Protein AF-A0A453RLA3-F1 (afdb_monomer)

Secondary structure (DSSP, 8-state):
---------------------------SSHHHHHHHHHHHHS----HHHHHHHHHHHHHHHHHHHHHHHHHHHHHHHHH-TT-----HHHHHHHHHHHHHHHHHHHHGGGS-S-HHHHHHHHTTT-TTTT-PPP-PPPPTTS-TT--SPPPPHHHHHHHHHHHHHHHHHHHHH------------SHHHHHHHHHHHHHHHHHHHHHHHHHHSTT--TTS--SSHHHHHHHHHHHHHHHHHHHTTSSS--HHHHHHHHHHHHTEE-GGG--EE---------

Sequence (282 aa):
GSFNISKKSPRSASKLASTLRSLSFKRRDELQEDCENLQQQQSEDDPYQILETAYVAQVSLSWEAIHCTYMHLSLILAAQPENPTTYSCAAQAFQQFQVLLQRFVENEPFEQGSRFEIYARSRSSLSKLLQVPTFQVADGKDNAEDQTEPILAPDLMKLLEECILTFRVFLKKDKKKSSVLMGVHGHTGSSIQQVQSSLDKKEMKVKELFKKKKGWKSKTWPTTMEEVQLLFALTDIKVVSRVLRMAKLSKEQLLWCEEKMSKLDLSDNKLRRDGCPILFPC

Mean predicted aligned error: 12.39 Å

Structure (mmCIF, N/CA/C/O backbone):
data_AF-A0A453RLA3-F1
#
_entry.id   AF-A0A453RLA3-F1
#
loop_
_atom_site.group_PDB
_atom_site.id
_atom_site.type_symbol
_atom_site.label_atom_id
_atom_site.label_alt_id
_atom_site.label_comp_id
_atom_site.label_asym_id
_atom_site.label_entity_id
_atom_site.label_seq_id
_atom_site.pdbx_PDB_ins_code
_atom_site.Cartn_x
_atom_site.Cartn_y
_atom_site.Cartn_z
_atom_site.occupancy
_atom_site.B_iso_or_equiv
_atom_site.auth_seq_id
_atom_site.auth_comp_id
_atom_site.auth_asym_id
_atom_site.auth_atom_id
_atom_site.pdbx_PDB_model_num
ATOM 1 N N . GLY A 1 1 ? 41.036 -88.306 5.336 1.00 32.34 1 GLY A N 1
ATOM 2 C CA . GLY A 1 1 ? 41.575 -87.646 6.536 1.00 32.34 1 GLY A CA 1
ATOM 3 C C . GLY A 1 1 ? 41.768 -86.170 6.257 1.00 32.34 1 GLY A C 1
ATOM 4 O O . GLY A 1 1 ? 42.273 -85.871 5.189 1.00 32.34 1 GLY A O 1
ATOM 5 N N . SER A 1 2 ? 41.327 -85.341 7.214 1.00 34.19 2 SER A N 1
ATOM 6 C CA . SER A 1 2 ? 41.712 -83.952 7.581 1.00 34.19 2 SER A CA 1
ATOM 7 C C . SER A 1 2 ? 41.758 -82.850 6.503 1.00 34.19 2 SER A C 1
ATOM 9 O O . SER A 1 2 ? 42.492 -82.986 5.539 1.00 34.19 2 SER A O 1
ATOM 11 N N . PHE A 1 3 ? 40.946 -81.776 6.509 1.00 33.78 3 PHE A N 1
ATOM 12 C CA . PHE A 1 3 ? 40.597 -80.682 7.467 1.00 33.78 3 PHE A CA 1
ATOM 13 C C . PHE A 1 3 ? 41.450 -79.399 7.343 1.00 33.78 3 PHE A C 1
ATOM 15 O O . PHE A 1 3 ? 42.631 -79.428 7.669 1.00 33.78 3 PHE A O 1
ATOM 22 N N . ASN A 1 4 ? 40.800 -78.273 6.973 1.00 33.47 4 ASN A N 1
ATOM 23 C CA . ASN A 1 4 ? 40.647 -76.986 7.717 1.00 33.47 4 ASN A CA 1
ATOM 24 C C . ASN A 1 4 ? 40.236 -75.839 6.746 1.00 33.47 4 ASN A C 1
ATOM 26 O O . ASN A 1 4 ? 40.928 -75.624 5.761 1.00 33.47 4 ASN A O 1
ATOM 30 N N . ILE A 1 5 ? 39.027 -75.236 6.796 1.00 35.09 5 ILE A N 1
ATOM 31 C CA . ILE A 1 5 ? 38.432 -74.215 7.720 1.00 35.09 5 ILE A CA 1
ATOM 32 C C . ILE A 1 5 ? 39.084 -72.822 7.531 1.00 35.09 5 ILE A C 1
ATOM 34 O O . ILE A 1 5 ? 40.273 -72.684 7.762 1.00 35.09 5 ILE A O 1
ATOM 38 N N . SER A 1 6 ? 38.412 -71.750 7.068 1.00 33.19 6 SER A N 1
ATOM 39 C CA . SER A 1 6 ? 37.454 -70.842 7.764 1.00 33.19 6 SER A CA 1
ATOM 40 C C . SER A 1 6 ? 37.209 -69.615 6.831 1.00 33.19 6 SER A C 1
ATOM 42 O O . SER A 1 6 ? 38.084 -69.338 6.024 1.00 33.19 6 SER A O 1
ATOM 44 N N . LYS A 1 7 ? 36.146 -68.791 6.817 1.00 32.78 7 LYS A N 1
ATOM 45 C CA . LYS A 1 7 ? 35.279 -68.219 7.866 1.00 32.78 7 LYS A CA 1
ATOM 46 C C . LYS A 1 7 ? 33.871 -67.923 7.308 1.00 32.78 7 LYS A C 1
ATOM 48 O O . LYS A 1 7 ? 33.712 -67.558 6.148 1.00 32.78 7 LYS A O 1
ATOM 53 N N . LYS A 1 8 ? 32.860 -68.073 8.170 1.00 32.75 8 LYS A N 1
ATOM 54 C CA . LYS A 1 8 ? 31.418 -67.974 7.886 1.00 32.75 8 LYS A CA 1
ATOM 55 C C . LYS A 1 8 ? 30.846 -66.563 8.098 1.00 32.75 8 LYS A C 1
ATOM 57 O O . LYS A 1 8 ? 31.193 -65.888 9.060 1.00 32.75 8 LYS A O 1
ATOM 62 N N . SER A 1 9 ? 29.881 -66.218 7.246 1.00 41.41 9 SER A N 1
ATOM 63 C CA . SER A 1 9 ? 28.790 -65.249 7.452 1.00 41.41 9 SER A CA 1
ATOM 64 C C . SER A 1 9 ? 27.694 -65.840 8.361 1.00 41.41 9 SER A C 1
ATOM 66 O O . SER A 1 9 ? 27.506 -67.062 8.337 1.00 41.41 9 SER A O 1
ATOM 68 N N . PRO A 1 10 ? 26.916 -65.018 9.093 1.00 39.50 10 PRO A N 1
ATOM 69 C CA . PRO A 1 10 ? 25.610 -65.450 9.575 1.00 39.50 10 PRO A CA 1
ATOM 70 C C . PRO A 1 10 ? 24.449 -64.553 9.107 1.00 39.50 10 PRO A C 1
ATOM 72 O O . PRO A 1 10 ? 24.455 -63.332 9.243 1.00 39.50 10 PRO A O 1
ATOM 75 N N . ARG A 1 11 ? 23.407 -65.232 8.614 1.00 32.34 11 ARG A N 1
ATOM 76 C CA . ARG A 1 11 ? 21.997 -64.809 8.575 1.00 32.34 11 ARG A CA 1
ATOM 77 C C . ARG A 1 11 ? 21.449 -64.658 10.006 1.00 32.34 11 ARG A C 1
ATOM 79 O O . ARG A 1 11 ? 21.851 -65.452 10.855 1.00 32.34 11 ARG A O 1
ATOM 86 N N . SER A 1 12 ? 20.435 -63.806 10.230 1.00 31.36 12 SER A N 1
ATOM 87 C CA . SER A 1 12 ? 19.093 -64.226 10.722 1.00 31.36 12 SER A CA 1
ATOM 88 C C . SER A 1 12 ? 18.172 -63.078 11.176 1.00 31.36 12 SER A C 1
ATOM 90 O O . SER A 1 12 ? 18.532 -62.276 12.025 1.00 31.36 12 SER A O 1
ATOM 92 N N . ALA A 1 13 ? 16.959 -63.115 10.612 1.00 30.38 13 ALA A N 1
ATOM 93 C CA . ALA A 1 13 ? 15.621 -63.042 11.219 1.00 30.38 13 ALA A CA 1
ATOM 94 C C . ALA A 1 13 ? 15.214 -61.930 12.215 1.00 30.38 13 ALA A C 1
ATOM 96 O O . ALA A 1 13 ? 15.765 -61.745 13.294 1.00 30.38 13 ALA A O 1
ATOM 97 N N . SER A 1 14 ? 14.076 -61.331 11.856 1.00 41.59 14 SER A N 1
ATOM 98 C CA . SER A 1 14 ? 13.172 -60.474 12.622 1.00 41.59 14 SER A CA 1
ATOM 99 C C . SER A 1 14 ? 12.787 -60.997 14.012 1.00 41.59 14 SER A C 1
ATOM 101 O O . SER A 1 14 ? 12.370 -62.151 14.138 1.00 41.59 14 SER A O 1
ATOM 103 N N . LYS A 1 15 ? 12.766 -60.099 15.005 1.00 36.03 15 LYS A N 1
ATOM 104 C CA . LYS A 1 15 ? 11.864 -60.110 16.175 1.00 36.03 15 LYS A CA 1
ATOM 105 C C . LYS A 1 15 ? 12.072 -58.826 16.982 1.00 36.03 15 LYS A C 1
ATOM 107 O O . LYS A 1 15 ? 13.189 -58.592 17.420 1.00 36.03 15 LYS A O 1
ATOM 112 N N . LEU A 1 16 ? 11.006 -58.039 17.166 1.00 33.41 16 LEU A N 1
ATOM 113 C CA . LEU A 1 16 ? 10.626 -57.334 18.408 1.00 33.41 16 LEU A CA 1
ATOM 114 C C . LEU A 1 16 ? 9.446 -56.387 18.121 1.00 33.41 16 LEU A C 1
ATOM 116 O O . LEU A 1 16 ? 9.573 -55.170 18.059 1.00 33.41 16 LEU A O 1
ATOM 120 N N . ALA A 1 17 ? 8.273 -56.990 17.931 1.00 36.41 17 ALA A N 1
ATOM 121 C CA . ALA A 1 17 ? 7.018 -56.373 18.335 1.00 36.41 17 ALA A CA 1
ATOM 122 C C . ALA A 1 17 ? 6.726 -56.824 19.779 1.00 36.41 17 ALA A C 1
ATOM 124 O O . ALA A 1 17 ? 7.103 -57.932 20.152 1.00 36.41 17 ALA A O 1
ATOM 125 N N . SER A 1 18 ? 6.029 -55.970 20.531 1.00 37.38 18 SER A N 1
ATOM 126 C CA . SER A 1 18 ? 5.453 -56.175 21.873 1.00 37.38 18 SER A CA 1
ATOM 127 C C . SER A 1 18 ? 6.373 -56.075 23.102 1.00 37.38 18 SER A C 1
ATOM 129 O O . SER A 1 18 ? 6.783 -57.083 23.662 1.00 37.38 18 SER A O 1
ATOM 131 N N . THR A 1 19 ? 6.535 -54.846 23.592 1.00 37.28 19 THR A N 1
ATOM 132 C CA . THR A 1 19 ? 6.529 -54.420 25.011 1.00 37.28 19 THR A CA 1
ATOM 133 C C . THR A 1 19 ? 6.427 -52.890 24.940 1.00 37.28 19 THR A C 1
ATOM 135 O O . THR A 1 19 ? 7.289 -52.241 24.373 1.00 37.28 19 THR A O 1
ATOM 138 N N . LEU A 1 20 ? 5.305 -52.241 25.246 1.00 38.66 20 LEU A N 1
ATOM 139 C CA . LEU A 1 20 ? 4.899 -51.858 26.595 1.00 38.66 20 LEU A CA 1
ATOM 140 C C . LEU A 1 20 ? 3.392 -51.548 26.575 1.00 38.66 20 LEU A C 1
ATOM 142 O O . LEU A 1 20 ? 2.958 -50.444 26.255 1.00 38.66 20 LEU A O 1
ATOM 146 N N . ARG A 1 21 ? 2.583 -52.549 26.917 1.00 44.69 21 ARG A N 1
ATOM 147 C CA . ARG A 1 21 ? 1.168 -52.391 27.262 1.00 44.69 21 ARG A CA 1
ATOM 148 C C . ARG A 1 21 ? 1.057 -52.556 28.777 1.00 44.69 21 ARG A C 1
ATOM 150 O O . ARG A 1 21 ? 0.660 -53.619 29.229 1.00 44.69 21 ARG A O 1
ATOM 157 N N . SER A 1 22 ? 1.469 -51.548 29.550 1.00 46.62 22 SER A N 1
ATOM 158 C CA . SER A 1 22 ? 1.201 -51.478 30.999 1.00 46.62 22 SER A CA 1
ATOM 159 C C . SER A 1 22 ? 1.617 -50.133 31.606 1.00 46.62 22 SER A C 1
ATOM 161 O O . SER A 1 22 ? 2.596 -50.073 32.338 1.00 46.62 22 SER A O 1
ATOM 163 N N . LEU A 1 23 ? 0.873 -49.058 31.343 1.00 29.94 23 LEU A N 1
ATOM 164 C CA . LEU A 1 23 ? 0.788 -47.912 32.257 1.00 29.94 23 LEU A CA 1
ATOM 165 C C . LEU A 1 23 ? -0.644 -47.370 32.207 1.00 29.94 23 LEU A C 1
ATOM 167 O O . LEU A 1 23 ? -0.971 -46.431 31.490 1.00 29.94 23 LEU A O 1
ATOM 171 N N . SER A 1 24 ? -1.522 -48.038 32.953 1.00 49.91 24 SER A N 1
ATOM 172 C CA . SER A 1 24 ? -2.808 -47.485 33.365 1.00 49.91 24 SER A CA 1
ATOM 173 C C . SER A 1 24 ? -2.514 -46.375 34.376 1.00 49.91 24 SER A C 1
ATOM 175 O O . SER A 1 24 ? -2.230 -46.663 35.539 1.00 49.91 24 SER A O 1
ATOM 177 N N . PHE A 1 25 ? -2.589 -45.122 33.940 1.00 34.72 25 PHE A N 1
ATOM 178 C CA . PHE A 1 25 ? -2.720 -43.981 34.836 1.00 34.72 25 PHE A CA 1
ATOM 179 C C . PHE A 1 25 ? -4.121 -43.396 34.672 1.00 34.72 25 PHE A C 1
ATOM 181 O O . PHE A 1 25 ? -4.486 -42.873 33.622 1.00 34.72 25 PHE A O 1
ATOM 188 N N . LYS A 1 26 ? -4.908 -43.508 35.747 1.00 48.22 26 LYS A N 1
ATOM 189 C CA . LYS A 1 26 ? -6.027 -42.613 36.035 1.00 48.22 26 LYS A CA 1
ATOM 190 C C . LYS A 1 26 ? -5.503 -41.178 35.972 1.00 48.22 26 LYS A C 1
ATOM 192 O O . LYS A 1 26 ? -4.778 -40.764 36.871 1.00 48.22 26 LYS A O 1
ATOM 197 N N . ARG A 1 27 ? -5.840 -40.459 34.906 1.00 48.34 27 ARG A N 1
ATOM 198 C CA . ARG A 1 27 ? -5.759 -38.998 34.826 1.00 48.34 27 ARG A CA 1
ATOM 199 C C . ARG A 1 27 ? -6.609 -38.539 33.640 1.00 48.34 27 ARG A C 1
ATOM 201 O O . ARG A 1 27 ? -6.094 -38.211 32.579 1.00 48.34 27 ARG A O 1
ATOM 208 N N . ARG A 1 28 ? -7.929 -38.689 33.773 1.00 45.72 28 ARG A N 1
ATOM 209 C CA . ARG A 1 28 ? -8.895 -38.197 32.777 1.00 45.72 28 ARG A CA 1
ATOM 210 C C . ARG A 1 28 ? -9.610 -36.924 33.248 1.00 45.72 28 ARG A C 1
ATOM 212 O O . ARG A 1 28 ? -10.066 -36.188 32.392 1.00 45.72 28 ARG A O 1
ATOM 219 N N . ASP A 1 29 ? -9.580 -36.615 34.545 1.00 44.06 29 ASP A N 1
ATOM 220 C CA . ASP A 1 29 ? -10.271 -35.433 35.079 1.00 44.06 29 ASP A CA 1
ATOM 221 C C . ASP A 1 29 ? -9.407 -34.152 35.024 1.00 44.06 29 ASP A C 1
ATOM 223 O O . ASP A 1 29 ? -9.902 -33.115 34.606 1.00 44.06 29 ASP A O 1
ATOM 227 N N . GLU A 1 30 ? -8.092 -34.215 35.289 1.00 38.69 30 GLU A N 1
ATOM 228 C CA . GLU A 1 30 ? -7.215 -33.015 35.275 1.00 38.69 30 GLU A CA 1
ATOM 229 C C . GLU A 1 30 ? -6.979 -32.433 33.863 1.00 38.69 30 GLU A C 1
ATOM 231 O O . GLU A 1 30 ? -6.904 -31.223 33.689 1.00 38.69 30 GLU A O 1
ATOM 236 N N . LEU A 1 31 ? -6.911 -33.274 32.820 1.00 39.91 31 LEU A N 1
ATOM 237 C CA . LEU A 1 31 ? -6.774 -32.797 31.430 1.00 39.91 31 LEU A CA 1
ATOM 238 C C . LEU A 1 31 ? -8.087 -32.248 30.859 1.00 39.91 31 LEU A C 1
ATOM 240 O O . LEU A 1 31 ? -8.068 -31.503 29.878 1.00 39.91 31 LEU A O 1
ATOM 244 N N . GLN A 1 32 ? -9.214 -32.653 31.442 1.00 43.22 32 GLN A N 1
ATOM 245 C CA . GLN A 1 32 ? -10.522 -32.157 31.057 1.00 43.22 32 GLN A CA 1
ATOM 246 C C . GLN A 1 32 ? 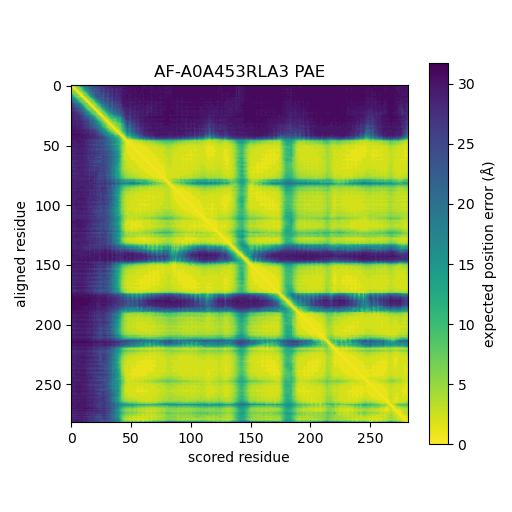-10.781 -30.792 31.699 1.00 43.22 32 GLN A C 1
ATOM 248 O O . GLN A 1 32 ? -11.202 -29.898 30.980 1.00 43.22 32 GLN A O 1
ATOM 253 N N . GLU A 1 33 ? -10.404 -30.583 32.965 1.00 43.62 33 GLU A N 1
ATOM 254 C CA . GLU A 1 33 ? -10.387 -29.247 33.581 1.00 43.62 33 GLU A CA 1
ATOM 255 C C . GLU A 1 33 ? -9.439 -28.286 32.851 1.00 43.62 33 GLU A C 1
ATOM 257 O O . GLU A 1 33 ? -9.813 -27.146 32.611 1.00 43.62 33 GLU A O 1
ATOM 262 N N . ASP A 1 34 ? -8.251 -28.721 32.419 1.00 42.28 34 ASP A N 1
ATOM 263 C CA . ASP A 1 34 ? -7.346 -27.864 31.637 1.00 42.28 34 ASP A CA 1
ATOM 264 C C . ASP A 1 34 ? -7.890 -27.551 30.229 1.00 42.28 34 ASP A C 1
ATOM 266 O O . ASP A 1 34 ? -7.723 -26.431 29.743 1.00 42.28 34 ASP A O 1
ATOM 270 N N . CYS A 1 35 ? -8.588 -28.491 29.575 1.00 46.09 35 CYS A N 1
ATOM 271 C CA . CYS A 1 35 ? -9.308 -28.213 28.325 1.00 46.09 35 CYS A CA 1
ATOM 272 C C . CYS A 1 35 ? -10.506 -27.285 28.545 1.00 46.09 35 CYS A C 1
ATOM 274 O O . CYS A 1 35 ? -10.703 -26.367 27.758 1.00 46.09 35 CYS A O 1
ATOM 276 N N . GLU A 1 36 ? -11.279 -27.483 29.610 1.00 45.97 36 GLU A N 1
ATOM 277 C CA . GLU A 1 36 ? -12.432 -26.652 29.965 1.00 45.97 36 GLU A CA 1
ATOM 278 C C . GLU A 1 36 ? -11.989 -25.243 30.408 1.00 45.97 36 GLU A C 1
ATOM 280 O O . GLU A 1 36 ? -12.639 -24.264 30.049 1.00 45.97 36 GLU A O 1
ATOM 285 N N . ASN A 1 37 ? -10.828 -25.103 31.061 1.00 45.69 37 ASN A N 1
ATOM 286 C CA . ASN A 1 37 ? -10.202 -23.823 31.415 1.00 45.69 37 ASN A CA 1
ATOM 287 C C . ASN A 1 37 ? -9.590 -23.107 30.196 1.00 45.69 37 ASN A C 1
ATOM 289 O O . ASN A 1 37 ? -9.714 -21.888 30.074 1.00 45.69 37 ASN A O 1
ATOM 293 N N . LEU A 1 38 ? -8.984 -23.840 29.250 1.00 42.41 38 LEU A N 1
ATOM 294 C CA . LEU A 1 38 ? -8.553 -23.292 27.953 1.00 42.41 38 LEU A CA 1
ATOM 295 C C . LEU A 1 38 ? -9.748 -22.850 27.099 1.00 42.41 38 LEU A C 1
ATOM 297 O O . LEU A 1 38 ? -9.669 -21.847 26.391 1.00 42.41 38 LEU A O 1
ATOM 301 N N . GLN A 1 39 ? -10.869 -23.564 27.195 1.00 42.03 39 GLN A N 1
ATOM 302 C CA . GLN A 1 39 ? -12.106 -23.248 26.489 1.00 42.03 39 GLN A CA 1
ATOM 303 C C . GLN A 1 39 ? -12.883 -22.101 27.161 1.00 42.03 39 GLN A C 1
ATOM 305 O O . GLN A 1 39 ? -13.559 -21.349 26.470 1.00 42.03 39 GLN A O 1
ATOM 310 N N . GLN A 1 40 ? -12.710 -21.882 28.471 1.00 40.62 40 GLN A N 1
ATOM 311 C CA . GLN A 1 40 ? -13.194 -20.690 29.186 1.00 40.62 40 GLN A CA 1
ATOM 312 C C . GLN A 1 40 ? -12.307 -19.447 28.985 1.00 40.62 40 GLN A C 1
ATOM 314 O O . GLN A 1 40 ? -12.786 -18.326 29.157 1.00 40.62 40 GLN A O 1
ATOM 319 N N . GLN A 1 41 ? -11.034 -19.609 28.597 1.00 38.31 41 GLN A N 1
ATOM 320 C CA . GLN A 1 41 ? -10.151 -18.496 28.210 1.00 38.31 41 GLN A CA 1
ATOM 321 C C . GLN A 1 41 ? -10.246 -18.102 26.734 1.00 38.31 41 GLN A C 1
ATOM 323 O O . GLN A 1 41 ? -9.758 -17.030 26.362 1.00 38.31 41 GLN A O 1
ATOM 328 N N . GLN A 1 42 ? -10.918 -18.899 25.901 1.00 43.03 42 GLN A N 1
ATOM 329 C CA . GLN A 1 42 ? -11.454 -18.399 24.643 1.00 43.03 42 GLN A CA 1
ATOM 330 C C . GLN A 1 42 ? -12.601 -17.448 24.987 1.00 43.03 42 GLN A C 1
ATOM 332 O O . GLN A 1 42 ? -13.767 -17.825 25.018 1.00 43.03 42 GLN A O 1
ATOM 337 N N . SER A 1 43 ? -12.251 -16.186 25.261 1.00 50.09 43 SER A N 1
ATOM 338 C CA . SER A 1 43 ? -13.082 -15.050 24.859 1.00 50.09 43 SER A CA 1
ATOM 339 C C . SER A 1 43 ? -13.735 -15.455 23.541 1.00 50.09 43 SER A C 1
ATOM 341 O O . SER A 1 43 ? -12.992 -15.686 22.588 1.00 50.09 43 SER A O 1
ATOM 343 N N . GLU A 1 44 ? -15.059 -15.652 23.507 1.00 57.28 44 GLU A N 1
ATOM 344 C CA . GLU A 1 44 ? -15.805 -15.771 22.253 1.00 57.28 44 GLU A CA 1
ATOM 345 C C . GLU A 1 44 ? -15.470 -14.504 21.466 1.00 57.28 44 GLU A C 1
ATOM 347 O O . GLU A 1 44 ? -16.065 -13.446 21.676 1.00 57.28 44 GLU A O 1
ATOM 352 N N . ASP A 1 45 ? -14.405 -14.562 20.667 1.00 64.81 45 ASP A N 1
ATOM 353 C CA . ASP A 1 45 ? -13.954 -13.413 19.916 1.00 64.81 45 ASP A CA 1
ATOM 354 C C . ASP A 1 45 ? -15.074 -13.132 18.933 1.00 64.81 45 ASP A C 1
ATOM 356 O O . ASP A 1 45 ? -15.420 -13.962 18.089 1.00 64.81 45 ASP A O 1
ATOM 360 N N . ASP A 1 46 ? -15.685 -11.968 19.127 1.00 83.75 46 ASP A N 1
ATOM 361 C CA . ASP A 1 46 ? -16.788 -11.481 18.325 1.00 83.75 46 ASP A CA 1
ATOM 362 C C . ASP A 1 46 ? -16.463 -11.731 16.842 1.00 83.75 46 ASP A C 1
ATOM 364 O O . ASP A 1 46 ? -15.427 -11.255 16.355 1.00 83.75 46 ASP A O 1
ATOM 368 N N . PRO A 1 47 ? -17.299 -12.483 16.101 1.00 87.12 47 PRO A N 1
ATOM 369 C CA . PRO A 1 47 ? -17.012 -12.833 14.716 1.00 87.12 47 PRO A CA 1
ATOM 370 C C . PRO A 1 47 ? -16.744 -11.592 13.854 1.00 87.12 47 PRO A C 1
ATOM 372 O O . PRO A 1 47 ? -15.941 -11.657 12.923 1.00 87.12 47 PRO A O 1
ATOM 375 N N . TYR A 1 48 ? -17.328 -10.434 14.187 1.00 88.38 48 TYR A N 1
ATOM 376 C CA . TYR A 1 48 ? -17.033 -9.175 13.502 1.00 88.38 48 TYR A CA 1
ATOM 377 C C . TYR A 1 48 ? -15.598 -8.679 13.745 1.00 88.38 48 TYR A C 1
ATOM 379 O O . TYR A 1 48 ? -14.982 -8.139 12.825 1.00 88.38 48 TYR A O 1
ATOM 387 N N . GLN A 1 49 ? -15.028 -8.904 14.933 1.00 89.50 49 GLN A N 1
ATOM 388 C CA . GLN A 1 49 ? -13.628 -8.580 15.243 1.00 89.50 49 GLN A CA 1
ATOM 389 C C . GLN A 1 49 ? -12.655 -9.491 14.493 1.00 89.50 49 GLN A C 1
ATOM 391 O O . GLN A 1 49 ? -11.622 -9.018 14.014 1.00 89.50 49 GLN A O 1
ATOM 396 N N . ILE A 1 50 ? -12.993 -10.775 14.334 1.00 92.25 50 ILE A N 1
ATOM 397 C CA . ILE A 1 50 ? -12.198 -11.715 13.531 1.00 92.25 50 ILE A CA 1
ATOM 398 C C . ILE A 1 50 ? -12.202 -11.277 12.061 1.00 92.25 50 ILE A C 1
ATOM 400 O O . ILE A 1 50 ? -11.144 -11.202 11.432 1.00 92.25 50 ILE A O 1
ATOM 404 N N . LEU A 1 51 ? -13.373 -10.924 11.517 1.00 94.50 51 LEU A N 1
ATOM 405 C CA . LEU A 1 51 ? -13.492 -10.421 10.145 1.00 94.50 51 LEU A CA 1
ATOM 406 C C . LEU A 1 51 ? -12.718 -9.115 9.937 1.00 94.50 51 LEU A C 1
ATOM 408 O O . LEU A 1 51 ? -12.037 -8.958 8.919 1.00 94.50 51 LEU A O 1
ATOM 412 N N . GLU A 1 52 ? -12.796 -8.183 10.889 1.00 94.62 52 GLU A N 1
ATOM 413 C CA . GLU A 1 52 ? -12.033 -6.941 10.828 1.00 94.62 52 GLU A CA 1
ATOM 414 C C . GLU A 1 52 ? -10.522 -7.204 10.876 1.00 94.62 52 GLU A C 1
ATOM 416 O O . GLU A 1 52 ? -9.792 -6.675 10.036 1.00 94.62 52 GLU A O 1
ATOM 421 N N . THR A 1 53 ? -10.059 -8.047 11.802 1.00 95.00 53 THR A N 1
ATOM 422 C CA . THR A 1 53 ? -8.641 -8.410 11.934 1.00 95.00 53 THR A CA 1
ATOM 423 C C . THR A 1 53 ? -8.121 -9.066 10.660 1.00 95.00 53 THR A C 1
ATOM 425 O O . THR A 1 53 ? -7.106 -8.626 10.124 1.00 95.00 53 THR A O 1
ATOM 428 N N . ALA A 1 54 ? -8.849 -10.037 10.102 1.00 95.25 54 ALA A N 1
ATOM 429 C CA . ALA A 1 54 ? -8.471 -10.699 8.855 1.00 95.25 54 ALA A CA 1
ATOM 430 C C . ALA A 1 54 ? -8.409 -9.720 7.669 1.00 95.25 54 ALA A C 1
ATOM 432 O O . ALA A 1 54 ? -7.478 -9.772 6.862 1.00 95.25 54 ALA A O 1
ATOM 433 N N . TYR A 1 55 ? -9.370 -8.796 7.563 1.00 96.62 55 TYR A N 1
ATOM 434 C CA . TYR A 1 55 ? -9.352 -7.750 6.540 1.00 96.62 55 TYR A CA 1
ATOM 435 C C . TYR A 1 55 ? -8.134 -6.831 6.685 1.00 96.62 55 TYR A C 1
ATOM 437 O O . TYR A 1 55 ? -7.423 -6.590 5.709 1.00 96.62 55 TYR A O 1
ATOM 445 N N . VAL A 1 56 ? -7.875 -6.325 7.893 1.00 97.25 56 VAL A N 1
ATOM 446 C CA . VAL A 1 56 ? -6.760 -5.406 8.150 1.00 97.25 56 VAL A CA 1
ATOM 447 C C . VAL A 1 56 ? -5.414 -6.093 7.942 1.00 97.25 56 VAL A C 1
ATOM 449 O O . VAL A 1 56 ? -4.543 -5.514 7.292 1.00 97.25 56 VAL A O 1
ATOM 452 N N . ALA A 1 57 ? -5.264 -7.336 8.400 1.00 97.25 57 ALA A N 1
ATOM 453 C CA . ALA A 1 57 ? -4.089 -8.152 8.134 1.00 97.25 57 ALA A CA 1
ATOM 454 C C . ALA A 1 57 ? -3.851 -8.300 6.629 1.00 97.25 57 ALA A C 1
ATOM 456 O O . ALA A 1 57 ? -2.750 -8.024 6.148 1.00 97.25 57 ALA A O 1
ATOM 457 N N . GLN A 1 58 ? -4.892 -8.637 5.860 1.00 97.12 58 GLN A N 1
ATOM 458 C CA . GLN A 1 58 ? -4.767 -8.772 4.414 1.00 97.12 58 GLN A CA 1
ATOM 459 C C . GLN A 1 58 ? -4.377 -7.447 3.745 1.00 97.12 58 GLN A C 1
ATOM 461 O O . GLN A 1 58 ? -3.522 -7.445 2.861 1.00 97.12 58 GLN A O 1
ATOM 466 N N . VAL A 1 59 ? -4.958 -6.316 4.157 1.00 97.94 59 VAL A N 1
ATOM 467 C CA . VAL A 1 59 ? -4.588 -4.987 3.641 1.00 97.94 59 VAL A CA 1
ATOM 468 C C . VAL A 1 59 ? -3.114 -4.681 3.919 1.00 97.94 59 VAL A C 1
ATOM 470 O O . VAL A 1 59 ? -2.399 -4.272 3.003 1.00 97.94 59 VAL A O 1
ATOM 473 N N . SER A 1 60 ? -2.653 -4.908 5.150 1.00 98.06 60 SER A N 1
ATOM 474 C CA . SER A 1 60 ? -1.262 -4.680 5.549 1.00 98.06 60 SER A CA 1
ATOM 475 C C . SER A 1 60 ? -0.300 -5.566 4.757 1.00 98.06 60 SER A C 1
ATOM 477 O O . SER A 1 60 ? 0.637 -5.061 4.146 1.00 98.06 60 SER A O 1
ATOM 479 N N . LEU A 1 61 ? -0.573 -6.871 4.672 1.00 96.38 61 LEU A N 1
ATOM 480 C CA . LEU A 1 61 ? 0.251 -7.822 3.919 1.00 96.38 61 LEU A CA 1
ATOM 481 C C . LEU A 1 61 ? 0.270 -7.521 2.417 1.00 96.38 61 LEU A C 1
ATOM 483 O O . LEU A 1 61 ? 1.315 -7.645 1.782 1.00 96.38 61 LEU A O 1
ATOM 487 N N . SER A 1 62 ? -0.859 -7.084 1.849 1.00 97.75 62 SER A N 1
ATOM 488 C CA . SER A 1 62 ? -0.931 -6.697 0.434 1.00 97.75 62 SER A CA 1
ATOM 489 C C . SER A 1 62 ? 0.015 -5.551 0.119 1.00 97.75 62 SER A C 1
ATOM 491 O O . SER A 1 62 ? 0.679 -5.554 -0.915 1.00 97.75 62 SER A O 1
ATOM 493 N N . TRP A 1 63 ? 0.075 -4.563 1.012 1.00 98.06 63 TRP A N 1
ATOM 494 C CA . TRP A 1 63 ? 0.969 -3.434 0.834 1.00 98.06 63 TRP A CA 1
ATOM 495 C C . TRP A 1 63 ? 2.434 -3.871 0.842 1.00 98.06 63 TRP A C 1
ATOM 497 O O . TRP A 1 63 ? 3.161 -3.546 -0.099 1.00 98.06 63 TRP A O 1
ATOM 507 N N . GLU A 1 64 ? 2.845 -4.650 1.849 1.00 96.62 64 GLU A N 1
ATOM 508 C CA . GLU A 1 64 ? 4.219 -5.154 1.934 1.00 96.62 64 GLU A CA 1
ATOM 509 C C . GLU A 1 64 ? 4.583 -5.982 0.701 1.00 96.62 64 GLU A C 1
ATOM 511 O O . GLU A 1 64 ? 5.637 -5.766 0.111 1.00 96.62 64 GLU A O 1
ATOM 516 N N . ALA A 1 65 ? 3.694 -6.875 0.263 1.00 96.06 65 ALA A N 1
ATOM 517 C CA . ALA A 1 65 ? 3.950 -7.742 -0.878 1.00 96.06 65 ALA A CA 1
ATOM 518 C C . ALA A 1 65 ? 4.122 -6.952 -2.188 1.00 96.06 65 ALA A C 1
ATOM 520 O O . ALA A 1 65 ? 5.127 -7.145 -2.868 1.00 96.06 65 ALA A O 1
ATOM 521 N N . ILE A 1 66 ? 3.219 -6.018 -2.525 1.00 96.56 66 ILE A N 1
ATOM 522 C CA . ILE A 1 66 ? 3.344 -5.225 -3.767 1.00 96.56 66 ILE A CA 1
ATOM 523 C C . ILE A 1 66 ? 4.587 -4.334 -3.716 1.00 96.56 66 ILE A C 1
ATOM 525 O O . ILE A 1 66 ? 5.315 -4.235 -4.703 1.00 96.56 66 ILE A O 1
ATOM 529 N N . HIS A 1 67 ? 4.849 -3.693 -2.572 1.00 96.12 67 HIS A N 1
ATOM 530 C CA . HIS A 1 67 ? 6.030 -2.851 -2.401 1.00 96.12 67 HIS A CA 1
ATOM 531 C C . HIS A 1 67 ? 7.321 -3.674 -2.537 1.00 96.12 67 HIS A C 1
ATOM 533 O O . HIS A 1 67 ? 8.233 -3.262 -3.252 1.00 96.12 67 HIS A O 1
ATOM 539 N N . CYS A 1 68 ? 7.391 -4.863 -1.932 1.00 95.19 68 CYS A N 1
ATOM 540 C CA . CYS A 1 68 ? 8.515 -5.782 -2.099 1.00 95.19 68 CYS A CA 1
ATOM 541 C C . CYS A 1 68 ? 8.700 -6.209 -3.559 1.00 95.19 68 CYS A C 1
ATOM 543 O O . CYS A 1 68 ? 9.828 -6.179 -4.050 1.00 95.19 68 CYS A O 1
ATOM 545 N N . THR A 1 69 ? 7.624 -6.557 -4.272 1.00 95.00 69 THR A N 1
ATOM 546 C CA . THR A 1 69 ? 7.709 -6.910 -5.696 1.00 95.00 69 THR A CA 1
ATOM 547 C C . THR A 1 69 ? 8.222 -5.744 -6.540 1.00 95.00 69 THR A C 1
ATOM 549 O O . THR A 1 69 ? 9.113 -5.938 -7.364 1.00 95.00 69 THR A O 1
ATOM 552 N N . TYR A 1 70 ? 7.727 -4.527 -6.297 1.00 95.94 70 TYR A N 1
ATOM 553 C CA . TYR A 1 70 ? 8.211 -3.313 -6.959 1.00 95.94 70 TYR A CA 1
ATOM 554 C C . TYR A 1 70 ? 9.711 -3.092 -6.718 1.00 95.94 70 TYR A C 1
ATOM 556 O O . TYR A 1 70 ? 10.468 -2.857 -7.661 1.00 95.94 70 TYR A O 1
ATO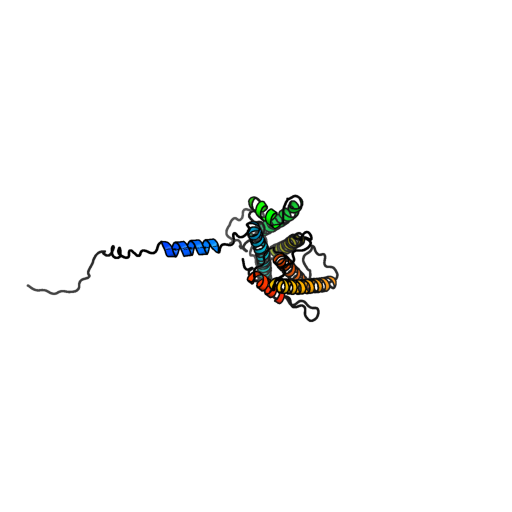M 564 N N . MET A 1 71 ? 10.164 -3.205 -5.464 1.00 94.81 71 MET A N 1
ATOM 565 C CA . MET A 1 71 ? 11.576 -3.024 -5.121 1.00 94.81 71 MET A CA 1
ATOM 566 C C . MET A 1 71 ? 12.456 -4.097 -5.766 1.00 94.81 71 MET A C 1
ATOM 568 O O . MET A 1 71 ? 13.516 -3.777 -6.298 1.00 94.81 71 MET A O 1
ATOM 572 N N . HIS A 1 72 ? 12.004 -5.352 -5.775 1.00 92.88 72 HIS A N 1
ATOM 573 C CA . HIS A 1 72 ? 12.719 -6.447 -6.422 1.00 92.88 72 HIS A CA 1
ATOM 574 C C . HIS A 1 72 ? 12.868 -6.203 -7.930 1.00 92.88 72 HIS A C 1
ATOM 576 O O . HIS A 1 72 ? 13.985 -6.235 -8.445 1.00 92.88 72 HIS A O 1
ATOM 582 N N . LEU A 1 73 ? 11.781 -5.879 -8.634 1.00 94.12 73 LEU A N 1
ATOM 583 C CA . LEU A 1 73 ? 11.851 -5.605 -10.070 1.00 94.12 73 LEU A CA 1
ATOM 584 C C . LEU A 1 73 ? 12.704 -4.365 -10.382 1.00 94.12 73 LEU A C 1
ATOM 586 O O . LEU A 1 73 ? 13.437 -4.357 -11.368 1.00 94.12 73 LEU A O 1
ATOM 590 N N . SER A 1 74 ? 12.670 -3.347 -9.515 1.00 93.94 74 SER A N 1
ATOM 591 C CA . SER A 1 74 ? 13.521 -2.155 -9.646 1.00 93.94 74 SER A CA 1
ATOM 592 C C . SER A 1 74 ? 15.006 -2.517 -9.596 1.00 93.94 74 SER A C 1
ATOM 594 O O . SER A 1 74 ? 15.798 -1.981 -10.368 1.00 93.94 74 SER A O 1
ATOM 596 N N . LEU A 1 75 ? 15.387 -3.452 -8.717 1.00 93.81 75 LEU A N 1
ATOM 597 C CA . LEU A 1 75 ? 16.760 -3.952 -8.625 1.00 93.81 75 LEU A CA 1
ATOM 598 C C . LEU A 1 75 ? 17.161 -4.760 -9.86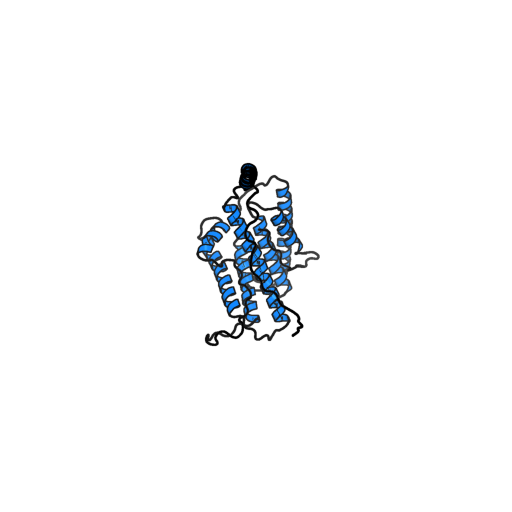4 1.00 93.81 75 LEU A C 1
ATOM 600 O O . LEU A 1 75 ? 18.270 -4.578 -10.361 1.00 93.81 75 LEU A O 1
ATOM 604 N N . ILE A 1 76 ? 16.263 -5.605 -10.387 1.00 92.44 76 ILE A N 1
ATOM 605 C CA . ILE A 1 76 ? 16.501 -6.352 -11.633 1.00 92.44 76 ILE A CA 1
ATOM 606 C C . ILE A 1 76 ? 16.765 -5.380 -12.788 1.00 92.44 76 ILE A C 1
ATOM 608 O O . ILE A 1 76 ? 17.775 -5.518 -13.472 1.00 92.44 76 ILE A O 1
ATOM 612 N N . LEU A 1 77 ? 15.908 -4.369 -12.967 1.00 92.94 77 LEU A N 1
ATOM 613 C CA . LEU A 1 77 ? 16.054 -3.363 -14.025 1.00 92.94 77 LEU A CA 1
ATOM 614 C C . LEU A 1 77 ? 17.336 -2.537 -13.886 1.00 92.94 77 LEU A C 1
ATOM 616 O O . LEU A 1 77 ? 17.969 -2.224 -14.889 1.00 92.94 77 LEU A O 1
ATOM 620 N N . ALA A 1 78 ? 17.738 -2.198 -12.659 1.00 93.50 78 ALA A N 1
ATOM 621 C CA . ALA A 1 78 ? 18.980 -1.468 -12.418 1.00 93.50 78 ALA A CA 1
ATOM 622 C C . ALA A 1 78 ? 20.229 -2.310 -12.730 1.00 93.50 78 ALA A C 1
ATOM 624 O O . ALA A 1 78 ? 21.230 -1.772 -13.197 1.00 93.50 78 ALA A O 1
ATOM 625 N N . ALA A 1 79 ? 20.180 -3.619 -12.467 1.00 93.69 79 ALA A N 1
ATOM 626 C CA . ALA A 1 79 ? 21.301 -4.527 -12.694 1.00 93.69 79 ALA A CA 1
ATOM 627 C C . ALA A 1 79 ? 21.395 -5.020 -14.148 1.00 93.69 79 ALA A C 1
ATOM 629 O O . ALA A 1 79 ? 22.498 -5.210 -14.658 1.00 93.69 79 ALA A O 1
ATOM 630 N N . GLN A 1 80 ? 20.255 -5.264 -14.802 1.00 90.31 80 GLN A N 1
ATOM 631 C CA . GLN A 1 80 ? 20.165 -5.837 -16.147 1.00 90.31 80 GLN A CA 1
ATOM 632 C C . GLN A 1 80 ? 19.011 -5.201 -16.951 1.00 90.31 80 GLN A C 1
ATOM 634 O O . GLN A 1 80 ? 17.947 -5.811 -17.082 1.00 90.31 80 GLN A O 1
ATOM 639 N N . PRO A 1 81 ? 19.205 -3.994 -17.518 1.00 82.69 81 PRO A N 1
ATOM 640 C CA . PRO A 1 81 ? 18.163 -3.297 -18.281 1.00 82.69 81 PRO A CA 1
ATOM 641 C C . PRO A 1 81 ? 17.684 -4.072 -19.517 1.00 82.69 81 PRO A C 1
ATOM 643 O O . PRO A 1 81 ? 16.496 -4.081 -19.820 1.00 82.69 81 PRO A O 1
ATOM 646 N N . GLU A 1 82 ? 18.606 -4.775 -20.182 1.00 83.62 82 GLU A N 1
ATOM 647 C CA . GLU A 1 82 ? 18.373 -5.517 -21.431 1.00 83.62 82 GLU A CA 1
ATOM 648 C C . GLU A 1 82 ? 18.044 -7.000 -21.189 1.00 83.62 82 GLU A C 1
ATOM 650 O O . GLU A 1 82 ? 18.327 -7.860 -22.023 1.00 83.62 82 GLU A O 1
ATOM 655 N N . ASN A 1 83 ? 17.518 -7.339 -20.008 1.00 80.56 83 ASN A N 1
ATOM 656 C CA . ASN A 1 83 ? 17.196 -8.723 -19.684 1.00 80.56 83 ASN A CA 1
ATOM 657 C C . ASN A 1 83 ? 16.029 -9.221 -20.571 1.00 80.56 83 ASN A C 1
ATOM 659 O O . ASN A 1 83 ? 14.924 -8.687 -20.455 1.00 80.56 83 ASN A O 1
ATOM 663 N N . PRO A 1 84 ? 16.224 -10.273 -21.395 1.00 83.19 84 PRO A N 1
ATOM 664 C CA . PRO A 1 84 ? 15.187 -10.794 -22.287 1.00 83.19 84 PRO A CA 1
ATOM 665 C C . PRO A 1 84 ? 14.127 -11.645 -21.564 1.00 83.19 84 PRO A C 1
ATOM 667 O O . PRO A 1 84 ? 13.270 -12.245 -22.210 1.00 83.19 84 PRO A O 1
ATOM 670 N N . THR A 1 85 ? 14.193 -11.750 -20.232 1.00 87.69 85 THR A N 1
ATOM 671 C CA . THR A 1 85 ? 13.227 -12.493 -19.418 1.00 87.69 85 THR A CA 1
ATOM 672 C C . THR A 1 85 ? 11.818 -11.954 -19.638 1.00 87.69 85 THR A C 1
ATOM 674 O O . THR A 1 85 ? 11.577 -10.748 -19.550 1.00 87.69 85 THR A O 1
ATOM 677 N N . THR A 1 86 ? 10.879 -12.870 -19.869 1.00 88.94 86 THR A N 1
ATOM 678 C CA . THR A 1 86 ? 9.469 -12.544 -20.073 1.00 88.94 86 THR A CA 1
ATOM 679 C C . THR A 1 86 ? 8.673 -12.737 -18.785 1.00 88.94 86 THR A C 1
ATOM 681 O O . THR A 1 86 ? 8.917 -13.645 -17.988 1.00 88.94 86 THR A O 1
ATOM 684 N N . TYR A 1 87 ? 7.699 -11.860 -18.580 1.00 90.75 87 TYR A N 1
ATOM 685 C CA . TYR A 1 87 ? 6.898 -11.777 -17.365 1.00 90.75 87 TYR A CA 1
ATOM 686 C C . TYR A 1 87 ? 5.395 -11.843 -17.656 1.00 90.75 87 TYR A C 1
ATOM 688 O O . TYR A 1 87 ? 4.592 -11.375 -16.851 1.00 90.75 87 TYR A O 1
ATOM 696 N N . SER A 1 88 ? 4.986 -12.420 -18.789 1.00 90.00 88 SER A N 1
ATOM 697 C CA . SER A 1 88 ? 3.587 -12.427 -19.242 1.00 90.00 88 SER A CA 1
ATOM 698 C C . SER A 1 88 ? 2.623 -13.022 -18.204 1.00 90.00 88 SER A C 1
ATOM 700 O O . SER A 1 88 ? 1.589 -12.420 -17.914 1.00 90.00 88 SER A O 1
ATOM 702 N N . CYS A 1 89 ? 2.991 -14.133 -17.554 1.00 89.81 89 CYS A N 1
ATOM 703 C CA . CYS A 1 89 ? 2.184 -14.741 -16.487 1.00 89.81 89 CYS A CA 1
ATOM 704 C C . CYS A 1 89 ? 2.034 -13.819 -15.266 1.00 89.81 89 CYS A C 1
ATOM 706 O O . CYS A 1 89 ? 0.932 -13.644 -14.740 1.00 89.81 89 CYS A O 1
ATOM 708 N N . ALA A 1 90 ? 3.134 -13.199 -14.823 1.00 91.75 90 ALA A N 1
ATOM 709 C CA . ALA A 1 90 ? 3.101 -12.236 -13.726 1.00 91.75 90 ALA A CA 1
ATOM 710 C C . ALA A 1 90 ? 2.238 -11.023 -14.096 1.00 91.75 90 ALA A C 1
ATOM 712 O O . ALA A 1 90 ? 1.395 -10.606 -13.303 1.00 91.75 90 ALA A O 1
ATOM 713 N N . ALA A 1 91 ? 2.391 -10.498 -15.312 1.00 93.12 91 ALA A N 1
ATOM 714 C CA . ALA A 1 91 ? 1.624 -9.361 -15.800 1.00 93.12 91 ALA A CA 1
ATOM 715 C C . ALA A 1 91 ? 0.118 -9.652 -15.809 1.00 93.12 91 ALA A C 1
ATOM 717 O O . ALA A 1 91 ? -0.659 -8.889 -15.237 1.00 93.12 91 ALA A O 1
ATOM 718 N N . GLN A 1 92 ? -0.301 -10.800 -16.344 1.00 93.50 92 GLN A N 1
ATOM 719 C CA . GLN A 1 92 ? -1.705 -11.208 -16.316 1.00 93.50 92 GLN A CA 1
ATOM 720 C C . GLN A 1 92 ? -2.243 -11.302 -14.878 1.00 93.50 92 GLN A C 1
ATOM 722 O O . GLN A 1 92 ? -3.356 -10.855 -14.586 1.00 93.50 92 GLN A O 1
ATOM 727 N N . ALA A 1 93 ? -1.455 -11.848 -13.949 1.00 94.38 93 ALA A N 1
ATOM 728 C CA . ALA A 1 93 ? -1.861 -11.959 -12.553 1.00 94.38 93 ALA A CA 1
ATOM 729 C C . ALA A 1 93 ? -1.977 -10.586 -11.860 1.00 94.38 93 ALA A C 1
ATOM 731 O O . ALA A 1 93 ? -2.924 -10.360 -11.102 1.00 94.38 93 ALA A O 1
ATOM 732 N N . PHE A 1 94 ? -1.065 -9.648 -12.134 1.00 96.00 94 PHE A N 1
ATOM 733 C CA . PHE A 1 94 ? -1.125 -8.285 -11.593 1.00 96.00 94 PHE A CA 1
ATOM 734 C C . PHE A 1 94 ? -2.275 -7.464 -12.194 1.00 96.00 94 PHE A C 1
ATOM 736 O O . PHE A 1 94 ? -2.943 -6.734 -11.461 1.00 96.00 94 PHE A O 1
ATOM 743 N N . GLN A 1 95 ? -2.601 -7.657 -13.474 1.00 96.25 95 GLN A N 1
ATOM 744 C CA . GLN A 1 95 ? -3.811 -7.091 -14.079 1.00 96.25 95 GLN A CA 1
ATOM 745 C C . GLN A 1 95 ? -5.076 -7.606 -13.381 1.00 96.25 95 GLN A C 1
ATOM 747 O O . GLN A 1 95 ? -5.949 -6.819 -13.015 1.00 96.25 95 GLN A O 1
ATOM 752 N N . GLN A 1 96 ? -5.167 -8.916 -13.117 1.00 96.38 96 GLN A N 1
ATOM 753 C CA . GLN A 1 96 ? -6.286 -9.473 -12.348 1.00 96.38 96 GLN A CA 1
ATOM 754 C C . GLN A 1 96 ? -6.365 -8.852 -10.949 1.00 96.38 96 GLN A C 1
ATOM 756 O O . GLN A 1 96 ? -7.444 -8.443 -10.521 1.00 96.38 96 GLN A O 1
ATOM 761 N N . PHE A 1 97 ? -5.236 -8.732 -10.247 1.00 97.31 97 PHE A N 1
ATOM 762 C CA . PHE A 1 97 ? -5.178 -8.078 -8.939 1.00 97.31 97 PHE A CA 1
ATOM 763 C C . PHE A 1 97 ? -5.733 -6.642 -8.985 1.00 97.31 97 PHE A C 1
ATOM 765 O O . PHE A 1 97 ? -6.579 -6.277 -8.163 1.00 97.31 97 PHE A O 1
ATOM 772 N N . GLN A 1 98 ? -5.317 -5.848 -9.975 1.00 97.12 98 GLN A N 1
ATOM 773 C CA . GLN A 1 98 ? -5.791 -4.479 -10.185 1.00 97.12 98 GLN A CA 1
ATOM 774 C C . GLN A 1 98 ? -7.305 -4.422 -10.438 1.00 97.12 98 GLN A C 1
ATOM 776 O O . GLN A 1 98 ? -8.007 -3.649 -9.780 1.00 97.12 98 GLN A O 1
ATOM 781 N N . VAL A 1 99 ? -7.820 -5.271 -11.334 1.00 97.62 99 VAL A N 1
ATOM 782 C CA . VAL A 1 99 ? -9.253 -5.346 -11.665 1.00 97.62 99 VAL A CA 1
ATOM 783 C C . VAL A 1 99 ? -10.086 -5.703 -10.435 1.00 97.62 99 VAL A C 1
ATOM 785 O O . VAL A 1 99 ? -11.141 -5.111 -10.211 1.00 97.62 99 VAL A O 1
ATOM 788 N N . LEU A 1 100 ? -9.618 -6.629 -9.592 1.00 97.94 100 LEU A N 1
ATOM 789 C CA . LEU A 1 100 ? -10.327 -7.003 -8.365 1.00 97.94 100 LEU A CA 1
ATOM 790 C C . LEU A 1 100 ? -10.427 -5.829 -7.382 1.00 97.94 100 LEU A C 1
ATOM 792 O O . LEU A 1 100 ? -11.494 -5.612 -6.804 1.00 97.94 100 LEU A O 1
ATOM 796 N N . LEU A 1 101 ? -9.354 -5.047 -7.218 1.00 97.50 101 LEU A N 1
ATOM 797 C CA . LEU A 1 101 ? -9.375 -3.841 -6.385 1.00 97.50 101 LEU A CA 1
ATOM 798 C C . LEU A 1 101 ? -10.355 -2.788 -6.913 1.00 97.50 101 LEU A C 1
ATOM 800 O O . LEU A 1 101 ? -11.111 -2.212 -6.128 1.00 97.50 101 LEU A O 1
ATOM 804 N N . GLN A 1 102 ? -10.339 -2.537 -8.225 1.00 96.81 102 GLN A N 1
ATOM 805 C CA . GLN A 1 102 ? -11.235 -1.576 -8.875 1.00 96.81 102 GLN A CA 1
ATOM 806 C C . GLN A 1 102 ? -12.691 -2.008 -8.722 1.00 96.81 102 GLN A C 1
ATOM 808 O O . GLN A 1 102 ? -13.495 -1.254 -8.178 1.00 96.81 102 GLN A O 1
ATOM 813 N N . ARG A 1 103 ? -12.996 -3.262 -9.074 1.00 96.94 103 ARG A N 1
ATOM 814 C CA . ARG A 1 103 ? -14.336 -3.842 -8.958 1.00 96.94 103 ARG A CA 1
ATOM 815 C C . ARG A 1 103 ? -14.868 -3.775 -7.529 1.00 96.94 103 ARG A C 1
ATOM 817 O O . ARG A 1 103 ? -16.035 -3.457 -7.329 1.00 96.94 103 ARG A O 1
ATOM 824 N N . PHE A 1 104 ? -14.029 -4.047 -6.527 1.00 97.19 104 PHE A N 1
ATOM 825 C CA . PHE A 1 104 ? -14.437 -3.896 -5.131 1.00 97.19 104 PHE A CA 1
ATOM 826 C C . PHE A 1 104 ? -14.806 -2.443 -4.803 1.00 97.19 104 PHE A C 1
ATOM 828 O O . PHE A 1 104 ? -15.868 -2.193 -4.244 1.00 97.19 104 PHE A O 1
ATOM 835 N N . VAL A 1 105 ? -13.955 -1.480 -5.171 1.00 95.44 105 VAL A N 1
ATOM 836 C CA . VAL A 1 105 ? -14.182 -0.048 -4.901 1.00 95.44 105 VAL A CA 1
ATOM 837 C C . VAL A 1 105 ? -15.411 0.503 -5.629 1.00 95.44 105 VAL A C 1
ATOM 839 O O . VAL A 1 105 ? -16.074 1.399 -5.106 1.00 95.44 105 VAL A O 1
ATOM 842 N N . GLU A 1 106 ? -15.695 0.012 -6.832 1.00 95.88 106 GLU A N 1
ATOM 843 C CA . GLU A 1 106 ? -16.859 0.408 -7.630 1.00 95.88 106 GLU A CA 1
ATOM 844 C C . GLU A 1 106 ? -18.166 -0.143 -7.058 1.00 95.88 106 GLU A C 1
ATOM 846 O O . GLU A 1 106 ? -19.160 0.578 -7.036 1.00 95.88 106 GLU A O 1
ATOM 851 N N . ASN A 1 107 ? -18.153 -1.379 -6.549 1.00 95.12 107 ASN A N 1
ATOM 852 C CA . ASN A 1 107 ? -19.347 -2.039 -6.018 1.00 95.12 107 ASN A CA 1
ATOM 853 C C . ASN A 1 107 ? -19.643 -1.687 -4.554 1.00 95.12 107 ASN A C 1
ATOM 855 O O . ASN A 1 107 ? -20.806 -1.640 -4.166 1.00 95.12 107 ASN A O 1
ATOM 859 N N . GLU A 1 108 ? -18.616 -1.406 -3.745 1.00 94.19 108 GLU A N 1
ATOM 860 C CA . GLU A 1 108 ? -18.746 -1.116 -2.308 1.00 94.19 108 GLU A CA 1
ATOM 861 C C . GLU A 1 108 ? -19.849 -0.093 -1.951 1.00 94.19 108 GLU A C 1
ATOM 863 O O . GLU A 1 108 ? -20.567 -0.342 -0.986 1.00 94.19 108 GLU A O 1
ATOM 868 N N . PRO A 1 109 ? -20.058 1.029 -2.677 1.00 93.44 109 PRO A N 1
ATOM 869 C CA . PRO A 1 109 ? -21.103 2.003 -2.340 1.00 93.44 109 PRO A CA 1
ATOM 870 C C . PRO A 1 109 ? -22.539 1.470 -2.427 1.00 93.44 109 PRO A C 1
ATOM 872 O O . PRO A 1 109 ? -23.442 2.098 -1.877 1.00 93.44 109 PRO A O 1
ATOM 875 N N . PHE A 1 110 ? -22.748 0.361 -3.137 1.00 94.19 110 PHE A N 1
ATOM 876 C CA . PHE A 1 110 ? -24.052 -0.274 -3.334 1.00 94.19 110 PHE A CA 1
ATOM 877 C C . PHE A 1 110 ? -24.288 -1.445 -2.371 1.00 94.19 110 PHE A C 1
ATOM 879 O O . PHE A 1 110 ? -25.372 -2.022 -2.353 1.00 94.19 110 PHE A O 1
ATOM 886 N N . GLU A 1 111 ? -23.285 -1.794 -1.566 1.00 93.62 111 GLU A N 1
ATOM 887 C CA . GLU A 1 111 ? -23.331 -2.888 -0.605 1.00 93.62 111 GLU A CA 1
ATOM 888 C C . GLU A 1 111 ? -23.654 -2.381 0.806 1.00 93.62 111 GLU A C 1
ATOM 890 O O . GLU A 1 111 ? -23.248 -1.294 1.220 1.00 93.62 111 GLU A O 1
ATOM 895 N N . GLN A 1 112 ? -24.368 -3.200 1.580 1.00 91.62 112 GLN A N 1
ATOM 896 C CA . GLN A 1 112 ? -24.720 -2.883 2.964 1.00 91.62 112 GLN A CA 1
ATOM 897 C C . GLN A 1 112 ? -23.659 -3.406 3.949 1.00 91.62 112 GLN A C 1
ATOM 899 O O . GLN A 1 112 ? -23.103 -4.492 3.769 1.00 91.62 112 GLN A O 1
ATOM 904 N N . GLY A 1 113 ? -23.431 -2.659 5.031 1.00 91.19 113 GLY A N 1
ATOM 905 C CA . GLY A 1 113 ? -22.546 -3.049 6.135 1.00 91.19 113 GLY A CA 1
ATOM 906 C C . GLY A 1 113 ? -21.237 -2.262 6.180 1.00 91.19 113 GLY A C 1
ATOM 907 O O . GLY A 1 113 ? -21.036 -1.290 5.446 1.00 91.19 113 GLY A O 1
ATOM 908 N N . SER A 1 114 ? -20.350 -2.649 7.092 1.00 92.38 114 SER A N 1
ATOM 909 C CA . SER A 1 114 ? -18.991 -2.116 7.143 1.00 92.38 114 SER A CA 1
ATOM 910 C C . SER A 1 114 ? -18.135 -2.665 5.996 1.00 92.38 114 SER A C 1
ATOM 912 O O . SER A 1 114 ? -18.397 -3.727 5.432 1.00 92.38 114 SER A O 1
ATOM 914 N N . ARG A 1 115 ? -17.046 -1.965 5.661 1.00 94.88 115 ARG A N 1
ATOM 915 C CA . ARG A 1 115 ? -16.144 -2.379 4.575 1.00 94.88 115 ARG A CA 1
ATOM 916 C C . ARG A 1 115 ? -15.551 -3.775 4.782 1.00 94.88 115 ARG A C 1
ATOM 918 O O . ARG A 1 115 ? -15.381 -4.497 3.804 1.00 94.88 115 ARG A O 1
ATOM 925 N N . PHE A 1 116 ? -15.234 -4.157 6.021 1.00 94.25 116 PHE A N 1
ATOM 926 C CA . PHE A 1 116 ? -14.669 -5.480 6.306 1.00 94.25 116 PHE A CA 1
ATOM 927 C C . PHE A 1 116 ? -15.714 -6.596 6.151 1.00 94.25 116 PHE A C 1
ATOM 929 O O . PHE A 1 116 ? -15.380 -7.665 5.646 1.00 94.25 116 PHE A O 1
ATOM 936 N N . GLU A 1 117 ? -16.988 -6.338 6.471 1.00 94.38 117 GLU A N 1
ATOM 937 C CA . GLU A 1 117 ? -18.091 -7.266 6.178 1.00 94.38 117 GLU A CA 1
ATOM 938 C C . GLU A 1 117 ? -18.320 -7.404 4.669 1.00 94.38 117 GLU A C 1
ATOM 940 O O . GLU A 1 117 ? -18.450 -8.514 4.152 1.00 94.38 117 GLU A O 1
ATOM 945 N N . ILE A 1 118 ? -18.331 -6.280 3.942 1.00 95.56 118 ILE A N 1
ATOM 946 C CA . ILE A 1 118 ? -18.461 -6.274 2.478 1.00 95.56 118 ILE A CA 1
ATOM 947 C C . ILE A 1 118 ? -17.296 -7.045 1.854 1.00 95.56 118 ILE A C 1
ATOM 949 O O . ILE A 1 118 ? -17.516 -7.869 0.969 1.00 95.56 118 ILE A O 1
ATOM 953 N N . TYR A 1 119 ? -16.068 -6.836 2.337 1.00 96.19 119 TYR A N 1
ATOM 954 C CA . TYR A 1 119 ? -14.890 -7.596 1.924 1.00 96.19 119 TYR A CA 1
ATOM 955 C C . TYR A 1 119 ? -15.071 -9.099 2.157 1.00 96.19 119 TYR A C 1
ATOM 957 O O . TYR A 1 119 ? -14.902 -9.876 1.217 1.00 96.19 119 TYR A O 1
ATOM 965 N N . ALA A 1 120 ? -15.474 -9.511 3.361 1.00 94.69 120 ALA A N 1
ATOM 966 C CA . ALA A 1 120 ? -15.674 -10.918 3.698 1.00 94.69 120 ALA A CA 1
ATOM 967 C C . ALA A 1 120 ? -16.707 -11.596 2.782 1.00 94.69 120 ALA A C 1
ATOM 969 O O . ALA A 1 120 ? -16.437 -12.663 2.233 1.00 94.69 120 ALA A O 1
ATOM 970 N N . ARG A 1 121 ? -17.853 -10.945 2.535 1.00 94.69 121 ARG A N 1
ATOM 971 C CA . ARG A 1 121 ? -18.885 -11.450 1.611 1.00 94.69 121 ARG A CA 1
ATOM 972 C C . ARG A 1 121 ? -18.378 -11.492 0.166 1.00 94.69 121 ARG A C 1
ATOM 974 O O . ARG A 1 121 ? -18.555 -12.496 -0.528 1.00 94.69 121 ARG A O 1
ATOM 981 N N . SER A 1 122 ? -17.688 -10.436 -0.268 1.00 93.69 122 SER A N 1
ATOM 982 C CA . SER A 1 122 ? -17.156 -10.291 -1.631 1.00 93.69 122 SER A CA 1
ATOM 983 C C . SER A 1 122 ? -16.125 -11.361 -1.987 1.00 93.69 122 SER A C 1
ATOM 985 O O . SER A 1 122 ? -16.025 -11.748 -3.147 1.00 93.69 122 SER A O 1
ATOM 987 N N . ARG A 1 123 ? -15.379 -11.888 -1.009 1.00 91.62 123 ARG A N 1
ATOM 988 C CA . ARG A 1 123 ? -14.357 -12.931 -1.217 1.00 91.62 123 ARG A CA 1
ATOM 989 C C . ARG A 1 123 ? -14.915 -14.255 -1.756 1.00 91.62 123 ARG A C 1
ATOM 991 O O . ARG A 1 123 ? -14.148 -15.024 -2.323 1.00 91.62 123 ARG A O 1
ATOM 998 N N . SER A 1 124 ? -16.221 -14.506 -1.646 1.00 87.25 124 SER A N 1
ATOM 999 C CA . SER A 1 124 ? -16.871 -15.665 -2.280 1.00 87.25 124 SER A CA 1
ATOM 1000 C C . SER A 1 124 ? -16.816 -15.613 -3.815 1.00 87.25 124 SER A C 1
ATOM 1002 O O . SER A 1 124 ? -16.575 -16.629 -4.460 1.00 87.25 124 SER A O 1
ATOM 1004 N N . SER A 1 125 ? -16.980 -14.422 -4.402 1.00 89.50 125 SER A N 1
ATOM 1005 C CA . SER A 1 125 ? -16.958 -14.193 -5.855 1.00 89.50 125 SER A CA 1
ATOM 1006 C C . SER A 1 125 ? -15.641 -13.583 -6.348 1.00 89.50 125 SER A C 1
ATOM 1008 O O . SER A 1 125 ? -15.255 -13.775 -7.499 1.00 89.50 125 SER A O 1
ATOM 1010 N N . LEU A 1 126 ? -14.921 -12.880 -5.471 1.00 92.12 126 LEU A N 1
ATOM 1011 C CA . LEU A 1 126 ? -13.617 -12.260 -5.704 1.00 92.12 126 LEU A CA 1
ATOM 1012 C C . LEU A 1 126 ? -12.553 -12.953 -4.838 1.00 92.12 126 LEU A C 1
ATOM 1014 O O . LEU A 1 126 ? -11.911 -12.333 -3.990 1.00 92.12 126 LEU A O 1
ATOM 1018 N N . SER A 1 127 ? -12.365 -14.258 -5.032 1.00 91.56 127 SER A N 1
ATOM 1019 C CA . SER A 1 127 ? -11.535 -15.118 -4.167 1.00 91.56 127 SER A CA 1
ATOM 1020 C C . SER A 1 127 ? -10.058 -14.727 -4.072 1.00 91.56 127 SER A C 1
ATOM 1022 O O . SER A 1 127 ? -9.378 -15.115 -3.124 1.00 91.56 127 SER A O 1
ATOM 1024 N N . LYS A 1 128 ? -9.561 -13.920 -5.014 1.00 94.62 128 LYS A N 1
ATOM 1025 C CA . LYS A 1 128 ? -8.195 -13.373 -5.028 1.00 94.62 128 LYS A CA 1
ATOM 1026 C C . LYS A 1 128 ? -8.125 -11.892 -4.632 1.00 94.62 128 LYS A C 1
ATOM 1028 O O . LYS A 1 128 ? -7.070 -11.279 -4.746 1.00 94.62 128 LYS A O 1
ATOM 1033 N N . LEU A 1 129 ? -9.223 -11.283 -4.170 1.00 96.56 129 LEU A N 1
ATOM 1034 C CA . LEU A 1 129 ? -9.221 -9.880 -3.745 1.00 96.56 129 LEU A CA 1
ATOM 1035 C C . LEU A 1 129 ? -8.196 -9.674 -2.625 1.00 96.56 129 LEU A C 1
ATOM 1037 O O . LEU A 1 129 ? -8.209 -10.427 -1.649 1.00 96.56 129 LEU A O 1
ATOM 1041 N N . LEU A 1 130 ? -7.335 -8.663 -2.788 1.00 96.81 130 LEU A N 1
ATOM 1042 C CA . LEU A 1 130 ? -6.178 -8.373 -1.933 1.00 96.81 130 LEU A CA 1
ATOM 1043 C C . LEU A 1 130 ? -5.119 -9.497 -1.860 1.00 96.81 130 LEU A C 1
ATOM 1045 O O . LEU A 1 130 ? -4.188 -9.410 -1.072 1.00 96.81 130 LEU A O 1
ATOM 1049 N N . GLN A 1 131 ? -5.191 -10.550 -2.676 1.00 95.38 131 GLN A N 1
ATOM 1050 C CA . GLN A 1 131 ? -4.106 -11.530 -2.764 1.00 95.38 131 GLN A CA 1
ATOM 1051 C C . GLN A 1 131 ? -3.114 -11.089 -3.829 1.00 95.38 131 GLN A C 1
ATOM 1053 O O . GLN A 1 131 ? -3.399 -11.148 -5.023 1.00 95.38 131 GLN A O 1
ATOM 1058 N N . VAL A 1 132 ? -1.951 -10.630 -3.379 1.00 93.31 132 VAL A N 1
ATOM 1059 C CA . VAL A 1 132 ? -0.880 -10.188 -4.271 1.00 93.31 132 VAL A CA 1
ATOM 1060 C C . VAL A 1 132 ? -0.293 -11.410 -4.981 1.00 93.31 132 VAL A C 1
ATOM 1062 O O . VAL A 1 132 ? 0.060 -12.380 -4.304 1.00 93.31 132 VAL A O 1
ATOM 1065 N N . PRO A 1 133 ? -0.201 -11.398 -6.323 1.00 90.44 133 PRO A N 1
ATOM 1066 C CA . PRO A 1 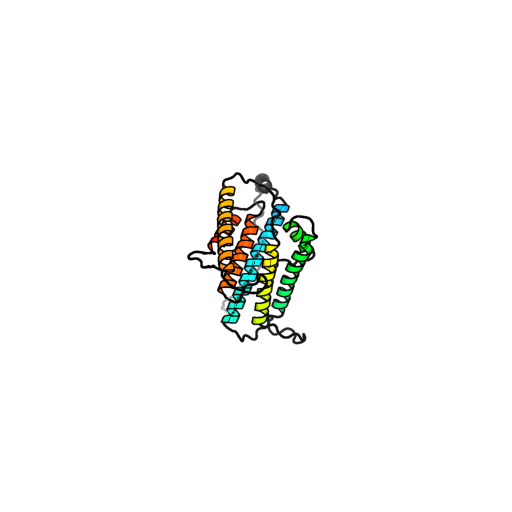133 ? 0.405 -12.488 -7.072 1.00 90.44 133 PRO A CA 1
ATOM 1067 C C . PRO A 1 133 ? 1.837 -12.767 -6.623 1.00 90.44 133 PRO A C 1
ATOM 1069 O O . PRO A 1 133 ? 2.607 -11.848 -6.338 1.00 90.44 133 PRO A O 1
ATOM 1072 N N . THR A 1 134 ? 2.220 -14.042 -6.612 1.00 83.81 134 THR A N 1
ATOM 1073 C CA . THR A 1 134 ? 3.633 -14.401 -6.495 1.00 83.81 134 THR A CA 1
ATOM 1074 C C . THR A 1 134 ? 4.369 -13.989 -7.764 1.00 83.81 134 THR A C 1
ATOM 1076 O O . THR A 1 134 ? 3.854 -14.123 -8.874 1.00 83.81 134 THR A O 1
ATOM 1079 N N . PHE A 1 135 ? 5.586 -13.478 -7.595 1.00 73.94 135 PHE A N 1
ATOM 1080 C CA . PHE A 1 135 ? 6.457 -13.101 -8.700 1.00 73.94 135 PHE A CA 1
ATOM 1081 C C . PHE A 1 135 ? 7.003 -14.373 -9.363 1.00 73.94 135 PHE A C 1
ATOM 1083 O O . PHE A 1 135 ? 8.040 -14.895 -8.961 1.00 73.94 135 PHE A O 1
ATOM 1090 N N . GLN A 1 136 ? 6.243 -14.922 -10.312 1.00 70.50 136 GLN A N 1
ATOM 1091 C CA . GLN A 1 136 ? 6.623 -16.097 -11.095 1.00 70.50 136 GLN A CA 1
ATOM 1092 C C . GLN A 1 136 ? 7.107 -15.649 -12.471 1.00 70.50 136 GLN A C 1
ATOM 1094 O O . GLN A 1 136 ? 6.390 -14.963 -13.201 1.00 70.50 136 GLN A O 1
ATOM 1099 N N . VAL A 1 137 ? 8.331 -16.037 -12.809 1.00 64.19 137 VAL A N 1
ATOM 1100 C CA . VAL A 1 137 ? 8.902 -15.871 -14.145 1.00 64.19 137 VAL A CA 1
ATOM 1101 C C . VAL A 1 137 ? 8.536 -17.112 -14.949 1.00 64.19 137 VAL A C 1
ATOM 1103 O O . VAL A 1 137 ? 8.656 -18.222 -14.432 1.00 64.19 137 VAL A O 1
ATOM 1106 N N . ALA A 1 138 ? 8.055 -16.938 -16.180 1.00 60.62 138 ALA A N 1
ATOM 1107 C CA . ALA A 1 138 ? 7.829 -18.078 -17.057 1.00 60.62 138 ALA A CA 1
ATOM 1108 C C . ALA A 1 138 ? 9.189 -18.710 -17.383 1.00 60.62 138 ALA A C 1
ATOM 1110 O O . ALA A 1 138 ? 10.074 -18.034 -17.910 1.00 60.62 138 ALA A O 1
ATOM 1111 N N . ASP A 1 139 ? 9.368 -19.989 -17.051 1.00 52.03 139 ASP A N 1
ATOM 1112 C CA . ASP A 1 139 ? 10.506 -20.744 -17.565 1.00 52.03 139 ASP A CA 1
ATOM 1113 C C . ASP A 1 139 ? 10.294 -20.860 -19.080 1.00 52.03 139 ASP A C 1
ATOM 1115 O O . ASP A 1 139 ? 9.180 -21.152 -19.519 1.00 52.03 139 ASP A O 1
ATOM 1119 N N . GLY A 1 140 ? 11.307 -20.532 -19.883 1.00 51.84 140 GLY A N 1
ATOM 1120 C CA . GLY A 1 140 ? 11.184 -20.230 -21.320 1.00 51.84 140 GLY A CA 1
ATOM 1121 C C . GLY A 1 140 ? 10.824 -21.414 -22.229 1.00 51.84 140 GLY A C 1
ATOM 1122 O O . GLY A 1 140 ? 11.343 -21.506 -23.339 1.00 51.84 140 GLY A O 1
ATOM 1123 N N . LYS A 1 141 ? 9.997 -22.352 -21.760 1.00 48.38 141 LYS A N 1
ATOM 1124 C CA . LYS A 1 141 ? 9.716 -23.631 -22.407 1.00 48.38 141 LYS A CA 1
ATOM 1125 C C . LYS A 1 141 ? 8.245 -23.960 -22.635 1.00 48.38 141 LYS A C 1
ATOM 1127 O O . LYS A 1 141 ? 7.993 -24.963 -23.294 1.00 48.38 141 LYS A O 1
ATOM 1132 N N . ASP A 1 142 ? 7.310 -23.125 -22.192 1.00 44.59 142 ASP A N 1
ATOM 1133 C CA . ASP A 1 142 ? 5.889 -23.379 -22.431 1.00 44.59 142 ASP A CA 1
ATOM 1134 C C . ASP A 1 142 ? 5.316 -22.454 -23.514 1.00 44.59 142 ASP A C 1
ATOM 1136 O O . ASP A 1 142 ? 4.998 -21.291 -23.291 1.00 44.59 142 ASP A O 1
ATOM 1140 N N . ASN A 1 143 ? 5.166 -23.067 -24.692 1.00 43.00 143 ASN A N 1
ATOM 1141 C CA . ASN A 1 143 ? 4.173 -22.794 -25.734 1.00 43.00 143 ASN A CA 1
ATOM 1142 C C . ASN A 1 143 ? 4.279 -21.452 -26.475 1.00 43.00 143 ASN A C 1
ATOM 1144 O O . ASN A 1 143 ? 3.586 -20.476 -26.200 1.00 43.00 143 ASN A O 1
ATOM 1148 N N . ALA A 1 144 ? 5.088 -21.483 -27.535 1.00 46.16 144 ALA A N 1
ATOM 1149 C CA . ALA A 1 144 ? 5.175 -20.486 -28.598 1.00 46.16 144 ALA A CA 1
ATOM 1150 C C . ALA A 1 144 ? 3.934 -20.467 -29.525 1.00 46.16 144 ALA A C 1
ATOM 1152 O O . ALA A 1 144 ? 4.082 -20.510 -30.744 1.00 46.16 144 ALA A O 1
ATOM 1153 N N . GLU A 1 145 ? 2.718 -20.428 -28.970 1.00 50.59 145 GLU A N 1
ATOM 1154 C CA . GLU A 1 145 ? 1.481 -20.380 -29.775 1.00 50.59 145 GLU A CA 1
ATOM 1155 C C . GLU A 1 145 ? 0.522 -19.230 -29.436 1.00 50.59 145 GLU A C 1
ATOM 1157 O O . GLU A 1 145 ? -0.409 -18.991 -30.204 1.00 50.59 145 GLU A O 1
ATOM 1162 N N . ASP A 1 146 ? 0.773 -18.438 -28.387 1.00 53.66 146 ASP A N 1
ATOM 1163 C CA . ASP A 1 146 ? 0.009 -17.205 -28.163 1.00 53.66 146 ASP A CA 1
ATOM 1164 C C . ASP A 1 146 ? 0.716 -16.009 -28.814 1.00 53.66 146 ASP A C 1
ATOM 1166 O O . ASP A 1 146 ? 1.817 -15.620 -28.430 1.00 53.66 146 ASP A O 1
ATOM 1170 N N . GLN A 1 147 ? 0.062 -15.404 -29.809 1.00 53.44 147 GLN A N 1
ATOM 1171 C CA . GLN A 1 147 ? 0.525 -14.256 -30.609 1.00 53.44 147 GLN A CA 1
ATOM 1172 C C . GLN A 1 147 ? 0.579 -12.930 -29.818 1.00 53.44 147 GLN A C 1
ATOM 1174 O O . GLN A 1 147 ? 0.356 -11.856 -30.377 1.00 53.44 147 GLN A O 1
ATOM 1179 N N . THR A 1 148 ? 0.828 -12.979 -28.510 1.00 64.56 148 THR A N 1
ATOM 1180 C CA . THR A 1 148 ? 0.942 -11.782 -27.670 1.00 64.56 148 THR A CA 1
ATOM 1181 C C . THR A 1 148 ? 2.412 -11.420 -27.514 1.00 64.56 148 THR A C 1
ATOM 1183 O O . THR A 1 148 ? 3.229 -12.274 -27.174 1.00 64.56 148 THR A O 1
ATOM 1186 N N . GLU A 1 149 ? 2.755 -10.153 -27.759 1.00 77.31 149 GLU A N 1
ATOM 1187 C CA . GLU A 1 149 ? 4.111 -9.653 -27.527 1.00 77.31 149 GLU A CA 1
ATOM 1188 C C . GLU A 1 149 ? 4.565 -9.975 -26.089 1.00 77.31 149 GLU A C 1
ATOM 1190 O O . GLU A 1 149 ? 3.801 -9.775 -25.137 1.00 77.31 149 GLU A O 1
ATOM 1195 N N . PRO A 1 150 ? 5.788 -10.505 -25.907 1.00 85.12 150 PRO A N 1
ATOM 1196 C CA . PRO A 1 150 ? 6.273 -10.887 -24.590 1.00 85.12 150 PRO A CA 1
ATOM 1197 C C . PRO A 1 150 ? 6.376 -9.660 -23.681 1.00 85.12 150 PRO A C 1
ATOM 1199 O O . PRO A 1 150 ? 6.997 -8.661 -24.039 1.00 85.12 150 PRO A O 1
ATOM 1202 N N . ILE A 1 151 ? 5.812 -9.746 -22.473 1.00 88.81 151 ILE A N 1
ATOM 1203 C CA . ILE A 1 151 ? 5.916 -8.654 -21.501 1.00 88.81 151 ILE A CA 1
ATOM 1204 C C . ILE A 1 151 ? 7.314 -8.652 -20.890 1.00 88.81 151 ILE A C 1
ATOM 1206 O O . ILE A 1 151 ? 7.706 -9.615 -20.228 1.00 88.81 151 ILE A O 1
ATOM 1210 N N . LEU A 1 152 ? 8.049 -7.558 -21.074 1.00 91.75 152 LEU A N 1
ATOM 1211 C CA . LEU A 1 152 ? 9.381 -7.365 -20.504 1.00 91.75 152 LEU A CA 1
ATOM 1212 C C . LEU A 1 152 ? 9.320 -6.653 -19.145 1.00 91.75 152 LEU A C 1
ATOM 1214 O O . LEU A 1 152 ? 8.290 -6.109 -18.733 1.00 91.75 152 LEU A O 1
ATOM 1218 N N . ALA A 1 153 ? 10.453 -6.630 -18.440 1.00 92.06 153 ALA A N 1
ATOM 1219 C CA . ALA A 1 153 ? 10.565 -6.013 -17.118 1.00 92.06 153 ALA A CA 1
ATOM 1220 C C . ALA A 1 153 ? 10.096 -4.537 -17.057 1.00 92.06 153 ALA A C 1
ATOM 1222 O O . ALA A 1 153 ? 9.404 -4.197 -16.093 1.00 92.06 153 ALA A O 1
ATOM 1223 N N . PRO A 1 154 ? 10.389 -3.654 -18.040 1.00 93.50 154 PRO A N 1
ATOM 1224 C CA . PRO A 1 154 ? 9.905 -2.270 -18.009 1.00 93.50 154 PRO A CA 1
ATOM 1225 C C . PRO A 1 154 ? 8.378 -2.152 -18.077 1.00 93.50 154 PRO A C 1
ATOM 1227 O O . PRO A 1 154 ? 7.798 -1.265 -17.452 1.00 93.50 154 PRO A O 1
ATOM 1230 N N . ASP A 1 155 ? 7.712 -3.045 -18.807 1.00 93.69 155 ASP A N 1
ATOM 1231 C CA . ASP A 1 155 ? 6.254 -3.018 -18.942 1.00 93.69 155 ASP A CA 1
ATOM 1232 C C . ASP A 1 155 ? 5.566 -3.629 -17.722 1.00 93.69 155 ASP A C 1
ATOM 1234 O O . ASP A 1 155 ? 4.571 -3.084 -17.239 1.00 93.69 155 ASP A O 1
ATOM 1238 N N . LEU A 1 156 ? 6.155 -4.676 -17.130 1.00 94.19 156 LEU A N 1
ATOM 1239 C CA . LEU A 1 156 ? 5.722 -5.158 -15.819 1.00 94.19 156 LEU A CA 1
ATOM 1240 C C . LEU A 1 156 ? 5.883 -4.074 -14.740 1.00 94.19 156 LEU A C 1
ATOM 1242 O O . LEU A 1 156 ? 5.023 -3.955 -13.868 1.00 94.19 156 LEU A O 1
ATOM 1246 N N . MET A 1 157 ? 6.949 -3.268 -14.795 1.00 95.62 157 MET A N 1
ATOM 1247 C CA . MET A 1 157 ? 7.153 -2.175 -13.842 1.00 95.62 157 MET A CA 1
ATOM 1248 C C . MET A 1 157 ? 6.005 -1.168 -13.898 1.00 95.62 157 MET A C 1
ATOM 1250 O O . MET A 1 157 ? 5.396 -0.898 -12.865 1.00 95.62 157 MET A O 1
ATOM 1254 N N . LYS A 1 158 ? 5.633 -0.692 -15.094 1.00 95.69 158 LYS A N 1
ATOM 1255 C CA . LYS A 1 158 ? 4.477 0.210 -15.267 1.00 95.69 158 LYS A CA 1
ATOM 1256 C C . LYS A 1 158 ? 3.194 -0.396 -14.691 1.00 95.69 158 LYS A C 1
ATOM 1258 O O . LYS A 1 158 ? 2.434 0.284 -14.006 1.00 95.69 158 LYS A O 1
ATOM 1263 N N . LEU A 1 159 ? 2.970 -1.693 -14.901 1.00 95.88 159 LEU A N 1
ATOM 1264 C CA . LEU A 1 159 ? 1.809 -2.379 -14.335 1.00 95.88 159 LEU A CA 1
ATOM 1265 C C . LEU A 1 159 ? 1.842 -2.427 -12.795 1.00 95.88 159 LEU A C 1
ATOM 1267 O O . LEU A 1 159 ? 0.811 -2.233 -12.147 1.00 95.88 159 LEU A O 1
ATOM 1271 N N . LEU A 1 160 ? 3.007 -2.659 -12.180 1.00 96.88 160 LEU A N 1
ATOM 1272 C CA . LEU A 1 160 ? 3.159 -2.609 -10.720 1.00 96.88 160 LEU A CA 1
ATOM 1273 C C . LEU A 1 160 ? 2.905 -1.201 -10.171 1.00 96.88 160 LEU A C 1
ATOM 1275 O O . LEU A 1 160 ? 2.231 -1.052 -9.149 1.00 96.88 160 LEU A O 1
ATOM 1279 N N . GLU A 1 161 ? 3.396 -0.170 -10.856 1.00 97.50 161 GLU A N 1
ATOM 1280 C CA . GLU A 1 161 ? 3.125 1.232 -10.531 1.00 97.50 161 GLU A CA 1
ATOM 1281 C C . GLU A 1 161 ? 1.611 1.515 -10.525 1.00 97.50 161 GLU A C 1
ATOM 1283 O O . GLU A 1 161 ? 1.075 2.085 -9.566 1.00 97.50 161 GLU A O 1
ATOM 1288 N N . GLU A 1 162 ? 0.884 1.035 -11.537 1.00 96.81 162 GLU A N 1
ATOM 1289 C CA . GLU A 1 162 ? -0.577 1.126 -11.613 1.00 96.81 162 GLU A CA 1
ATOM 1290 C C . GLU A 1 162 ? -1.295 0.328 -10.514 1.00 96.81 162 GLU A C 1
ATOM 1292 O O . GLU A 1 162 ? -2.286 0.807 -9.943 1.00 96.81 162 GLU A O 1
ATOM 1297 N N . CYS A 1 163 ? -0.791 -0.857 -10.161 1.00 97.44 163 CYS A N 1
ATOM 1298 C CA . CYS A 1 163 ? -1.302 -1.650 -9.042 1.00 97.44 163 CYS A CA 1
ATOM 1299 C C . CYS A 1 163 ? -1.172 -0.884 -7.720 1.00 97.44 163 CYS A C 1
ATOM 1301 O O . CYS A 1 163 ? -2.137 -0.806 -6.956 1.00 97.44 163 CYS A O 1
ATOM 1303 N N . ILE A 1 164 ? -0.020 -0.253 -7.468 1.00 97.94 164 ILE A N 1
ATOM 1304 C CA . ILE A 1 164 ? 0.211 0.574 -6.276 1.00 97.94 164 ILE A CA 1
ATOM 1305 C C . ILE A 1 164 ? -0.753 1.764 -6.256 1.00 97.94 164 ILE A C 1
ATOM 1307 O O . ILE A 1 164 ? -1.372 2.049 -5.228 1.00 97.94 164 ILE A O 1
ATOM 1311 N N . LEU A 1 165 ? -0.931 2.464 -7.378 1.00 96.88 165 LEU A N 1
ATOM 1312 C CA . LEU A 1 165 ? -1.868 3.588 -7.460 1.00 96.88 165 LEU A CA 1
ATOM 1313 C C . LEU A 1 165 ? -3.314 3.152 -7.212 1.00 96.88 165 LEU A C 1
ATOM 1315 O O . LEU A 1 165 ? -4.041 3.822 -6.473 1.00 96.88 165 LEU A O 1
ATOM 1319 N N . THR A 1 166 ? -3.709 2.008 -7.764 1.00 97.25 166 THR A N 1
ATOM 1320 C CA . THR A 1 166 ? -5.034 1.412 -7.567 1.00 97.25 166 THR A CA 1
ATOM 1321 C C . THR A 1 166 ? -5.246 1.018 -6.105 1.00 97.25 166 THR A C 1
ATOM 1323 O O . THR A 1 166 ? -6.262 1.377 -5.506 1.00 97.25 166 THR A O 1
ATOM 1326 N N . PHE A 1 167 ? -4.253 0.388 -5.477 1.00 98.19 167 PHE A N 1
ATOM 1327 C CA . PHE A 1 167 ? -4.269 0.062 -4.052 1.00 98.19 167 PHE A CA 1
ATOM 1328 C C . PHE A 1 167 ? -4.376 1.315 -3.169 1.00 98.19 167 PHE A C 1
ATOM 1330 O O . PHE A 1 167 ? -5.140 1.356 -2.204 1.00 98.19 167 PHE A O 1
ATOM 1337 N N . ARG A 1 168 ? -3.707 2.413 -3.535 1.00 95.75 168 ARG A N 1
ATOM 1338 C CA . ARG A 1 168 ? -3.869 3.698 -2.834 1.00 95.75 168 ARG A CA 1
ATOM 1339 C C . ARG A 1 168 ? -5.277 4.269 -2.972 1.00 95.75 168 ARG A C 1
ATOM 1341 O O . ARG A 1 168 ? -5.778 4.875 -2.024 1.00 95.75 168 ARG A O 1
ATOM 1348 N N . VAL A 1 169 ? -5.918 4.125 -4.133 1.00 95.00 169 VAL A N 1
ATOM 1349 C CA . VAL A 1 169 ? -7.327 4.517 -4.312 1.00 95.00 169 VAL A CA 1
ATOM 1350 C C . VAL A 1 169 ? -8.228 3.661 -3.425 1.00 95.00 169 VAL A C 1
ATOM 1352 O O . VAL A 1 169 ? -9.073 4.221 -2.726 1.00 95.00 169 VAL A O 1
ATOM 1355 N N . PHE A 1 170 ? -7.989 2.349 -3.380 1.00 96.94 170 PHE A N 1
ATOM 1356 C CA . PHE A 1 170 ? -8.669 1.424 -2.477 1.00 96.94 170 PHE A CA 1
ATOM 1357 C C . PHE A 1 170 ? -8.560 1.884 -1.013 1.00 96.94 170 PHE A C 1
ATOM 1359 O O . PHE A 1 170 ? -9.584 2.097 -0.365 1.00 96.94 170 PHE A O 1
ATOM 1366 N N . LEU A 1 171 ? -7.351 2.172 -0.517 1.00 95.81 171 LEU A N 1
ATOM 1367 C CA . LEU A 1 171 ? -7.138 2.672 0.849 1.00 95.81 171 LEU A CA 1
ATOM 1368 C C . LEU A 1 171 ? -7.814 4.025 1.112 1.00 95.81 171 LEU A C 1
ATOM 1370 O O . LEU A 1 171 ? -8.319 4.273 2.202 1.00 95.81 171 LEU A O 1
ATOM 1374 N N . LYS A 1 172 ? -7.834 4.932 0.128 1.00 92.75 172 LYS A N 1
ATOM 1375 C CA . LYS A 1 172 ? -8.492 6.246 0.266 1.00 92.75 172 LYS A CA 1
ATOM 1376 C C . LYS A 1 172 ? -10.012 6.145 0.381 1.00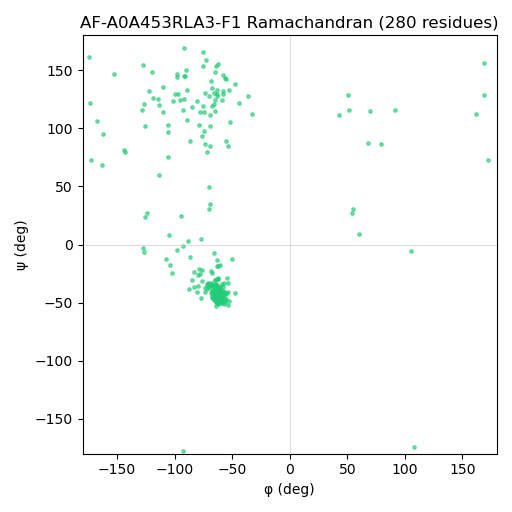 92.75 172 LYS A C 1
ATOM 1378 O O . LYS A 1 172 ? -10.632 7.095 0.868 1.00 92.75 172 LYS A O 1
ATOM 1383 N N . LYS A 1 173 ? -10.602 5.064 -0.128 1.00 93.31 173 LYS A N 1
ATOM 1384 C CA . LYS A 1 173 ? -12.038 4.780 -0.044 1.00 93.31 173 LYS A CA 1
ATOM 1385 C C . LYS A 1 173 ? -12.410 4.138 1.291 1.00 93.31 173 LYS A C 1
ATOM 1387 O O . LYS A 1 173 ? -13.526 4.354 1.751 1.00 93.31 173 LYS A O 1
ATOM 1392 N N . ASP A 1 174 ? -11.451 3.499 1.964 1.00 91.00 174 ASP A N 1
ATOM 1393 C CA . ASP A 1 174 ? -11.570 3.045 3.351 1.00 91.00 174 ASP A CA 1
ATOM 1394 C C . ASP A 1 174 ? -11.543 4.246 4.313 1.00 91.00 174 ASP A C 1
ATOM 1396 O O . ASP A 1 174 ? -10.519 4.622 4.897 1.00 91.00 174 ASP A O 1
ATOM 1400 N N . LYS A 1 175 ? -12.696 4.905 4.432 1.00 82.00 175 LYS A N 1
ATOM 1401 C CA . LYS A 1 175 ? -12.935 5.986 5.384 1.00 82.00 175 LYS A CA 1
ATOM 1402 C C . LYS A 1 175 ? -13.898 5.497 6.452 1.00 82.00 175 LYS A C 1
ATOM 1404 O O . LYS A 1 175 ? -14.951 4.946 6.149 1.00 82.00 175 LYS A O 1
ATOM 1409 N N . LYS A 1 176 ? -13.590 5.799 7.711 1.00 69.12 176 LYS A N 1
ATOM 1410 C CA . LYS A 1 176 ? -14.565 5.683 8.796 1.00 69.12 176 LYS A CA 1
ATOM 1411 C C . LYS A 1 176 ? -15.678 6.709 8.533 1.00 69.12 176 LYS A C 1
ATOM 1413 O O . LYS A 1 176 ? -15.383 7.899 8.404 1.00 69.12 176 LYS A O 1
ATOM 1418 N N . LYS A 1 177 ? -16.948 6.287 8.460 1.00 53.16 177 LYS A N 1
ATOM 1419 C CA . LYS A 1 177 ? -18.059 7.215 8.745 1.00 53.16 177 LYS A CA 1
ATOM 1420 C C . LYS A 1 177 ? -17.809 7.699 10.164 1.00 53.16 177 LYS A C 1
ATOM 1422 O O . LYS A 1 177 ? -17.602 6.853 11.025 1.00 53.16 177 LYS A O 1
ATOM 1427 N N . SER A 1 178 ? -17.728 9.010 10.380 1.00 36.06 178 SER A N 1
ATOM 1428 C CA . SER A 1 178 ? -17.466 9.619 11.688 1.00 36.06 178 SER A CA 1
ATOM 1429 C C . SER A 1 178 ? -18.470 9.109 12.728 1.00 36.06 178 SER A C 1
ATOM 1431 O O . SER A 1 178 ? -19.499 9.730 12.965 1.00 36.06 178 SER A O 1
ATOM 1433 N N . SER A 1 179 ? -18.180 7.961 13.335 1.00 35.09 179 SER A N 1
ATOM 1434 C CA . SER A 1 179 ? -18.814 7.515 14.560 1.00 35.09 179 SER A CA 1
ATOM 1435 C C . SER A 1 179 ? -18.203 8.377 15.641 1.00 35.09 179 SER A C 1
ATOM 1437 O O . SER A 1 179 ? -17.071 8.156 16.077 1.00 35.09 179 SER A O 1
ATOM 1439 N N . VAL A 1 180 ? -18.956 9.417 15.973 1.00 35.00 180 VAL A N 1
ATOM 1440 C CA . VAL A 1 180 ? -18.912 10.127 17.242 1.00 35.00 180 VAL A CA 1
ATOM 1441 C C . VAL A 1 180 ? -18.651 9.111 18.363 1.00 35.00 180 VAL A C 1
ATOM 1443 O O . VAL A 1 180 ? -19.313 8.082 18.412 1.00 35.00 180 VAL A O 1
ATOM 1446 N N . LEU A 1 181 ? -17.636 9.407 19.181 1.00 44.34 181 LEU A N 1
ATOM 1447 C CA . LEU A 1 181 ? -17.267 8.780 20.455 1.00 44.34 181 LEU A CA 1
ATOM 1448 C C . LEU A 1 181 ? -17.319 7.242 20.546 1.00 44.34 181 LEU A C 1
ATOM 1450 O O . LEU A 1 181 ? -18.373 6.659 20.746 1.00 44.34 181 LEU A O 1
ATOM 1454 N N . MET A 1 182 ? -16.144 6.618 20.654 1.00 38.97 182 MET A N 1
ATOM 1455 C CA . MET A 1 182 ? -15.961 5.552 21.646 1.00 38.97 182 MET A CA 1
ATOM 1456 C C . MET A 1 182 ? -14.750 5.922 22.494 1.00 38.97 182 MET A C 1
ATOM 1458 O O . MET A 1 182 ? -13.604 5.852 22.050 1.00 38.97 182 MET A O 1
ATOM 1462 N N . GLY A 1 183 ? -15.036 6.434 23.690 1.00 41.62 183 GLY A N 1
ATOM 1463 C CA . GLY A 1 183 ? -14.034 6.733 24.698 1.00 41.62 183 GLY A CA 1
ATOM 1464 C C . GLY A 1 183 ? -13.458 5.436 25.245 1.00 41.62 183 GLY A C 1
ATOM 1465 O O . GLY A 1 183 ? -14.139 4.711 25.961 1.00 41.62 183 GLY A O 1
ATOM 1466 N N . VAL A 1 184 ? -12.194 5.164 24.938 1.00 42.78 184 VAL A N 1
ATOM 1467 C CA . VAL A 1 184 ? -11.410 4.158 25.656 1.00 42.78 184 VAL A CA 1
ATOM 1468 C C . VAL A 1 184 ? -10.793 4.861 26.865 1.00 42.78 184 VAL A C 1
ATOM 1470 O O . VAL A 1 184 ? -9.709 5.435 26.777 1.00 42.78 184 VAL A O 1
ATOM 1473 N N . HIS A 1 185 ? -11.518 4.879 27.988 1.00 42.72 185 HIS A N 1
ATOM 1474 C CA . HIS A 1 185 ? -10.955 5.239 29.292 1.00 42.72 185 HIS A CA 1
ATOM 1475 C C . HIS A 1 185 ? -10.127 4.054 29.806 1.00 42.72 185 HIS A C 1
ATOM 1477 O O . HIS A 1 185 ? -10.646 3.127 30.417 1.00 42.72 185 HIS A O 1
ATOM 1483 N N . GLY A 1 186 ? -8.829 4.081 29.510 1.00 45.31 186 GLY A N 1
ATOM 1484 C CA . GLY A 1 186 ? -7.822 3.144 30.006 1.00 45.31 186 GLY A CA 1
ATOM 1485 C C . GLY A 1 186 ? -6.423 3.570 29.552 1.00 45.31 186 GLY A C 1
ATOM 1486 O O . GLY A 1 186 ? -6.296 4.342 28.601 1.00 45.31 186 GLY A O 1
ATOM 1487 N N . HIS A 1 187 ? -5.364 3.072 30.201 1.00 52.88 187 HIS A N 1
ATOM 1488 C CA . HIS A 1 187 ? -3.968 3.406 29.862 1.00 52.88 187 HIS A CA 1
ATOM 1489 C C . HIS A 1 187 ? -3.631 3.167 28.374 1.00 52.88 187 HIS A C 1
ATOM 1491 O O . HIS A 1 187 ? -2.901 3.956 27.777 1.00 52.88 187 HIS A O 1
ATOM 1497 N N . THR A 1 188 ? -4.241 2.158 27.743 1.00 57.59 188 THR A N 1
ATOM 1498 C CA . THR A 1 188 ? -4.110 1.855 26.305 1.00 57.59 188 THR A CA 1
ATOM 1499 C C . THR A 1 188 ? -4.681 2.954 25.400 1.00 57.59 188 THR A C 1
ATOM 1501 O O . THR A 1 188 ? -4.159 3.193 24.314 1.00 57.59 188 THR A O 1
ATOM 1504 N N . GLY A 1 189 ? -5.714 3.676 25.851 1.00 63.66 189 GLY A N 1
ATOM 1505 C CA . GLY A 1 189 ? -6.282 4.810 25.118 1.00 63.66 189 GLY A CA 1
ATOM 1506 C C . GLY A 1 189 ? -5.286 5.963 24.960 1.00 63.66 189 GLY A C 1
ATOM 1507 O O . GLY A 1 189 ? -5.243 6.590 23.904 1.00 63.66 189 GLY A O 1
ATOM 1508 N N . SER A 1 190 ? -4.428 6.183 25.964 1.00 75.62 190 SER A N 1
ATOM 1509 C CA . SER A 1 190 ? -3.354 7.185 25.912 1.00 75.62 190 SER A CA 1
ATOM 1510 C C . SER A 1 190 ? -2.279 6.816 24.880 1.00 75.62 190 SER A C 1
ATOM 1512 O O . SER A 1 190 ? -1.921 7.637 24.034 1.00 75.62 190 SER A O 1
ATOM 1514 N N . SER A 1 191 ? -1.827 5.555 24.868 1.00 83.19 191 SER A N 1
ATOM 1515 C CA . SER A 1 191 ? -0.838 5.068 23.895 1.00 83.19 191 SER A CA 1
ATOM 1516 C C . SER A 1 191 ? -1.363 5.128 22.456 1.00 83.19 191 SER A C 1
ATOM 1518 O O . SER A 1 191 ? -0.679 5.647 21.577 1.00 83.19 191 SER A O 1
ATOM 1520 N N . ILE A 1 192 ? -2.609 4.704 22.208 1.00 87.06 192 ILE A N 1
ATOM 1521 C CA . ILE A 1 192 ? -3.232 4.808 20.876 1.00 87.06 192 ILE A CA 1
ATOM 1522 C C . ILE A 1 192 ? -3.315 6.274 20.423 1.00 87.06 192 ILE A C 1
ATOM 1524 O O . ILE A 1 192 ? -2.966 6.586 19.284 1.00 87.06 192 ILE A O 1
ATOM 1528 N N . GLN A 1 193 ? -3.723 7.193 21.306 1.00 88.69 193 GLN A N 1
ATOM 1529 C CA . GLN A 1 193 ? -3.779 8.626 20.991 1.00 88.69 193 GLN A CA 1
ATOM 1530 C C . GLN A 1 193 ? -2.401 9.216 20.674 1.00 88.69 193 GLN A C 1
ATOM 1532 O O . GLN A 1 193 ? -2.289 10.068 19.787 1.00 88.69 193 GLN A O 1
ATOM 1537 N N . GLN A 1 194 ? -1.346 8.761 21.353 1.00 90.56 194 GLN A N 1
ATOM 1538 C CA . GLN A 1 194 ? 0.026 9.174 21.067 1.00 90.56 194 GLN A CA 1
ATOM 1539 C C . GLN A 1 194 ? 0.462 8.734 19.663 1.00 90.56 194 GLN A C 1
ATOM 1541 O O . GLN A 1 194 ? 0.964 9.560 18.891 1.00 90.56 194 GLN A O 1
ATOM 1546 N N . VAL A 1 195 ? 0.237 7.465 19.306 1.00 92.38 195 VAL A N 1
ATOM 1547 C CA . VAL A 1 195 ? 0.568 6.943 17.970 1.00 92.38 195 VAL A CA 1
ATOM 1548 C C . VAL A 1 195 ? -0.257 7.650 16.897 1.00 92.38 195 VAL A C 1
ATOM 1550 O O . VAL A 1 195 ? 0.307 8.102 15.902 1.00 92.38 195 VAL A O 1
ATOM 1553 N N . GLN A 1 196 ? -1.557 7.853 17.128 1.00 93.25 196 GLN A N 1
ATOM 1554 C CA . GLN A 1 196 ? -2.440 8.591 16.222 1.00 93.25 196 GLN A CA 1
ATOM 1555 C C . GLN A 1 196 ? -1.974 10.043 16.020 1.00 93.25 196 GLN A C 1
ATOM 1557 O O . GLN A 1 196 ? -1.879 10.515 14.892 1.00 93.25 196 GLN A O 1
ATOM 1562 N N . SER A 1 197 ? -1.594 10.740 17.093 1.00 92.44 197 SER A N 1
ATOM 1563 C CA . SER A 1 197 ? -1.081 12.114 17.012 1.00 92.44 197 SER A CA 1
ATOM 1564 C C . SER A 1 197 ? 0.243 12.189 16.247 1.00 92.44 197 SER A C 1
ATOM 1566 O O . SER A 1 197 ? 0.480 13.134 15.491 1.00 92.44 197 SER A O 1
ATOM 1568 N N . SER A 1 198 ? 1.127 11.205 16.441 1.00 93.75 198 SER A N 1
ATOM 1569 C CA . SER A 1 198 ? 2.372 11.074 15.676 1.00 93.75 198 SER A CA 1
ATOM 1570 C C . SER A 1 198 ? 2.077 10.836 14.193 1.00 93.75 198 SER A C 1
ATOM 1572 O O . SER A 1 198 ? 2.600 11.555 13.339 1.00 93.75 198 SER A O 1
ATOM 1574 N N . LEU A 1 199 ? 1.178 9.897 13.890 1.00 95.56 199 LEU A N 1
ATOM 1575 C CA . LEU A 1 199 ? 0.717 9.574 12.542 1.00 95.56 199 LEU A CA 1
ATOM 1576 C C . LEU A 1 199 ? 0.153 10.809 11.827 1.00 95.56 199 LEU A C 1
ATOM 1578 O O . LEU A 1 199 ? 0.587 11.114 10.717 1.00 95.56 199 LEU A O 1
ATOM 1582 N N . ASP A 1 200 ? -0.746 11.558 12.469 1.00 94.06 200 ASP A N 1
ATOM 1583 C CA . ASP A 1 200 ? -1.375 12.748 11.886 1.00 94.06 200 ASP A CA 1
ATOM 1584 C C . ASP A 1 200 ? -0.341 13.847 11.598 1.00 94.06 200 ASP A C 1
ATOM 1586 O O . ASP A 1 200 ? -0.349 14.449 10.520 1.00 94.06 200 ASP A O 1
ATOM 1590 N N . LYS A 1 201 ? 0.616 14.067 12.513 1.00 95.06 201 LYS A N 1
ATOM 1591 C CA . LYS A 1 201 ? 1.743 14.992 12.294 1.00 95.06 201 LYS A CA 1
ATOM 1592 C C . LYS A 1 201 ? 2.595 14.567 11.097 1.00 95.06 201 LYS A C 1
ATOM 1594 O O . LYS A 1 201 ? 2.961 15.417 10.281 1.00 95.06 201 LYS A O 1
ATOM 1599 N N . LYS A 1 202 ? 2.908 13.272 10.965 1.00 95.81 202 LYS A N 1
ATOM 1600 C CA . LYS A 1 202 ? 3.658 12.745 9.814 1.00 95.81 202 LYS A CA 1
ATOM 1601 C C . LYS A 1 202 ? 2.852 12.876 8.523 1.00 95.81 202 LYS A C 1
ATOM 1603 O O . LYS A 1 202 ? 3.403 13.328 7.523 1.00 95.81 202 LYS A O 1
ATOM 1608 N N . GLU A 1 203 ? 1.548 12.594 8.543 1.00 95.19 203 GLU A N 1
ATOM 1609 C CA . GLU A 1 203 ? 0.670 12.764 7.380 1.00 95.19 203 GLU A CA 1
ATOM 1610 C C . GLU A 1 203 ? 0.644 14.221 6.905 1.00 95.19 203 GLU A C 1
ATOM 1612 O O . GLU A 1 203 ? 0.771 14.479 5.705 1.00 95.19 203 GLU A O 1
ATOM 1617 N N . MET A 1 204 ? 0.518 15.181 7.827 1.00 93.75 204 MET A N 1
ATOM 1618 C CA . MET A 1 204 ? 0.550 16.610 7.500 1.00 93.75 204 MET A CA 1
ATOM 1619 C C . MET A 1 204 ? 1.884 17.015 6.869 1.00 93.75 204 MET A C 1
ATOM 1621 O O . MET A 1 204 ? 1.879 17.614 5.792 1.00 93.75 204 MET A O 1
ATOM 1625 N N . LYS A 1 205 ? 3.012 16.632 7.480 1.00 94.81 205 LYS A N 1
ATOM 1626 C CA . LYS A 1 205 ? 4.355 16.934 6.961 1.00 94.81 205 LYS A CA 1
ATOM 1627 C C . LYS A 1 205 ? 4.596 16.320 5.583 1.00 94.81 205 LYS A C 1
ATOM 1629 O O . LYS A 1 205 ? 5.017 17.024 4.671 1.00 94.81 205 LYS A O 1
ATOM 1634 N N . VAL A 1 206 ? 4.279 15.038 5.389 1.00 94.06 206 VAL A N 1
ATOM 1635 C CA . VAL A 1 206 ? 4.448 14.371 4.086 1.00 94.06 206 VAL A CA 1
ATOM 1636 C C . VAL A 1 206 ? 3.584 15.048 3.022 1.00 94.06 206 VAL A C 1
ATOM 1638 O O . VAL A 1 206 ? 4.068 15.315 1.925 1.00 94.06 206 VAL A O 1
ATOM 1641 N N . LYS A 1 207 ? 2.330 15.404 3.336 1.00 91.88 207 LYS A N 1
ATOM 1642 C CA . LYS A 1 207 ? 1.470 16.165 2.414 1.00 91.88 207 LYS A CA 1
ATOM 1643 C C . LYS A 1 207 ? 2.022 17.553 2.102 1.00 91.88 207 LYS A C 1
ATOM 1645 O O . LYS A 1 207 ? 1.864 18.012 0.976 1.00 91.88 207 LYS A O 1
ATOM 1650 N N . GLU A 1 208 ? 2.629 18.236 3.065 1.00 91.94 208 GLU A N 1
ATOM 1651 C CA . GLU A 1 208 ? 3.259 19.539 2.845 1.00 91.94 208 GLU A CA 1
ATOM 1652 C C . GLU A 1 208 ? 4.463 19.424 1.902 1.00 91.94 208 GLU A C 1
ATOM 1654 O O . GLU A 1 208 ? 4.542 20.165 0.922 1.00 91.94 208 GLU A O 1
ATOM 1659 N N . LEU A 1 209 ? 5.350 18.449 2.139 1.00 91.50 209 LEU A N 1
ATOM 1660 C CA . LEU A 1 209 ? 6.470 18.146 1.242 1.00 91.50 209 LEU A CA 1
ATOM 1661 C C . LEU A 1 209 ? 5.978 17.822 -0.167 1.00 91.50 209 LEU A C 1
ATOM 1663 O O . LEU A 1 209 ? 6.530 18.315 -1.146 1.00 91.50 209 LEU A O 1
ATOM 1667 N N . PHE A 1 210 ? 4.887 17.066 -0.262 1.00 86.44 210 PHE A N 1
ATOM 1668 C CA . PHE A 1 210 ? 4.259 16.725 -1.529 1.00 86.44 210 PHE A CA 1
ATOM 1669 C C . PHE A 1 210 ? 3.673 17.947 -2.251 1.00 86.44 210 PHE A C 1
ATOM 1671 O O . PHE A 1 210 ? 3.856 18.088 -3.452 1.00 86.44 210 PHE A O 1
ATOM 1678 N N . LYS A 1 211 ? 3.021 18.877 -1.536 1.00 85.62 211 LYS A N 1
ATOM 1679 C CA . LYS A 1 211 ? 2.479 20.126 -2.113 1.00 85.62 211 LYS A CA 1
ATOM 1680 C C . LYS A 1 211 ? 3.564 21.063 -2.647 1.00 85.62 211 LYS A C 1
ATOM 1682 O O . LYS A 1 211 ? 3.306 21.812 -3.585 1.00 85.62 211 LYS A O 1
ATOM 1687 N N . LYS A 1 212 ? 4.760 21.044 -2.048 1.00 84.88 212 LYS A N 1
ATOM 1688 C CA . LYS A 1 212 ? 5.912 21.837 -2.513 1.00 84.88 212 LYS A CA 1
ATOM 1689 C C . LYS A 1 212 ? 6.447 21.343 -3.862 1.00 84.88 212 LYS A C 1
ATOM 1691 O O . LYS A 1 212 ? 7.068 22.119 -4.586 1.00 84.88 212 LYS A O 1
ATOM 1696 N N . LYS A 1 213 ? 6.188 20.083 -4.225 1.00 81.75 213 LYS A N 1
ATOM 1697 C CA . LYS A 1 213 ? 6.518 19.531 -5.542 1.00 81.75 213 LYS A CA 1
ATOM 1698 C C . LYS A 1 213 ? 5.465 20.002 -6.554 1.00 81.75 213 LYS A C 1
ATOM 1700 O O . LYS A 1 213 ? 4.322 19.548 -6.561 1.00 81.75 213 LYS A O 1
ATOM 1705 N N . LYS A 1 214 ? 5.825 20.994 -7.376 1.00 65.69 214 LYS A N 1
ATOM 1706 C CA . LYS A 1 214 ? 4.948 21.522 -8.433 1.00 65.69 214 LYS A CA 1
ATOM 1707 C C . LYS A 1 214 ? 4.655 20.420 -9.460 1.00 65.69 214 LYS A C 1
ATOM 1709 O O . LYS A 1 214 ? 5.585 19.859 -10.019 1.00 65.69 214 LYS A O 1
ATOM 1714 N N . GLY A 1 215 ? 3.377 20.181 -9.765 1.00 61.69 215 GLY A N 1
ATOM 1715 C CA . GLY A 1 215 ? 2.967 19.439 -10.968 1.00 61.69 215 GLY A CA 1
ATOM 1716 C C . GLY A 1 215 ? 2.474 18.005 -10.763 1.00 61.69 215 GLY A C 1
ATOM 1717 O O . GLY A 1 215 ? 1.955 17.414 -11.709 1.00 61.69 215 GLY A O 1
ATOM 1718 N N . TRP A 1 216 ? 2.541 17.451 -9.550 1.00 62.53 216 TRP A N 1
ATOM 1719 C CA . TRP A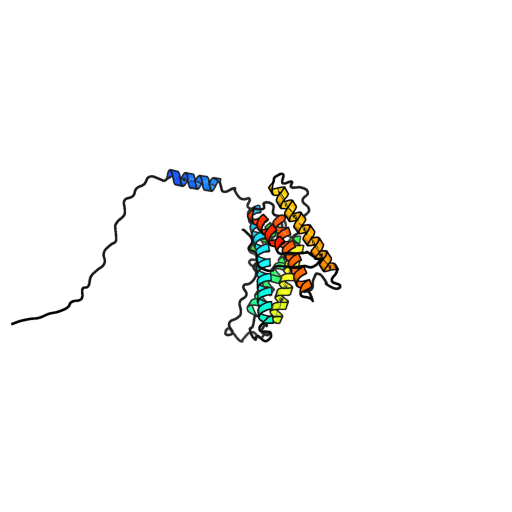 1 216 ? 2.109 16.074 -9.334 1.00 62.53 216 TRP A CA 1
ATOM 1720 C C . TRP A 1 216 ? 0.581 15.900 -9.261 1.00 62.53 216 TRP A C 1
ATOM 1722 O O . TRP A 1 216 ? -0.073 16.313 -8.298 1.00 62.53 216 TRP A O 1
ATOM 1732 N N . LYS A 1 217 ? -0.008 15.200 -10.240 1.00 65.81 217 LYS A N 1
ATOM 1733 C CA . LYS A 1 217 ? -1.409 14.754 -10.182 1.00 65.81 217 LYS A CA 1
ATOM 1734 C C . LYS A 1 217 ? -1.486 13.492 -9.322 1.00 65.81 217 LYS A C 1
ATOM 1736 O O . LYS A 1 217 ? -0.888 12.477 -9.641 1.00 65.81 217 LYS A O 1
ATOM 1741 N N . SER A 1 218 ? -2.301 13.502 -8.264 1.00 64.88 218 SER A N 1
ATOM 1742 C CA . SER A 1 218 ? -2.493 12.375 -7.320 1.00 64.88 218 SER A CA 1
ATOM 1743 C C . SER A 1 218 ? -2.788 10.994 -7.955 1.00 64.88 218 SER A C 1
ATOM 1745 O O . SER A 1 218 ? -2.822 10.013 -7.208 1.00 64.88 218 SER A O 1
ATOM 1747 N N . LYS A 1 219 ? -3.098 10.923 -9.254 1.00 72.56 219 LYS A N 1
ATOM 1748 C CA . LYS A 1 219 ? -3.552 9.724 -9.970 1.00 72.56 219 LYS A CA 1
ATOM 1749 C C . LYS A 1 219 ? -2.513 9.120 -10.928 1.00 72.56 219 LYS A C 1
ATOM 1751 O O . LYS A 1 219 ? -2.761 8.028 -11.409 1.00 72.56 219 LYS A O 1
ATOM 1756 N N . THR A 1 220 ? -1.418 9.812 -11.235 1.00 86.19 220 THR A N 1
ATOM 1757 C CA . THR A 1 220 ? -0.345 9.299 -12.117 1.00 86.19 220 THR A CA 1
ATOM 1758 C C . THR A 1 220 ? 0.746 8.608 -11.289 1.00 86.19 220 THR A C 1
ATOM 1760 O O . THR A 1 220 ? 0.559 8.521 -10.077 1.00 86.19 220 THR A O 1
ATOM 1763 N N . TRP A 1 221 ? 1.842 8.108 -11.886 1.00 92.44 221 TRP A N 1
ATOM 1764 C CA . TRP A 1 221 ? 3.032 7.584 -11.174 1.00 92.44 221 TRP A CA 1
ATOM 1765 C C . TRP A 1 221 ? 4.224 8.573 -11.090 1.00 92.44 221 TRP A C 1
ATOM 1767 O O . TRP A 1 221 ? 4.554 9.157 -12.129 1.00 92.44 221 TRP A O 1
ATOM 1777 N N . PRO A 1 222 ? 4.824 8.836 -9.902 1.00 91.94 222 PRO A N 1
ATOM 1778 C CA . PRO A 1 222 ? 5.741 9.960 -9.699 1.00 91.94 222 PRO A CA 1
ATOM 1779 C C . PRO A 1 222 ? 6.939 10.028 -10.639 1.00 91.94 222 PRO A C 1
ATOM 1781 O O . PRO A 1 222 ? 7.548 9.017 -10.959 1.00 91.94 222 PRO A O 1
ATOM 1784 N N . THR A 1 223 ? 7.307 11.247 -11.038 1.00 87.81 223 THR A N 1
ATOM 1785 C CA . THR A 1 223 ? 8.409 11.490 -11.983 1.00 87.81 223 THR A CA 1
ATOM 1786 C C . THR A 1 223 ? 9.790 11.413 -11.348 1.00 87.81 223 THR A C 1
ATOM 1788 O O . THR A 1 223 ? 10.769 11.141 -12.036 1.00 87.81 223 THR A O 1
ATOM 1791 N N . THR A 1 224 ? 9.895 11.681 -10.046 1.00 90.62 224 THR A N 1
ATOM 1792 C CA . THR A 1 224 ? 11.170 11.659 -9.321 1.00 90.62 224 THR A CA 1
ATOM 1793 C C . THR A 1 224 ? 11.147 10.631 -8.200 1.00 90.62 224 THR A C 1
ATOM 1795 O O . THR A 1 224 ? 10.120 10.415 -7.555 1.00 90.62 224 THR A O 1
ATOM 1798 N N . MET A 1 225 ? 12.307 10.042 -7.898 1.00 90.88 225 MET A N 1
ATOM 1799 C CA . MET A 1 225 ? 12.432 9.069 -6.808 1.00 90.88 225 MET A CA 1
ATOM 1800 C C . MET A 1 225 ? 12.018 9.656 -5.448 1.00 90.88 225 MET A C 1
ATOM 1802 O O . MET A 1 225 ? 11.407 8.968 -4.637 1.00 90.88 225 MET A O 1
ATOM 1806 N N . GLU A 1 226 ? 12.269 10.946 -5.204 1.00 91.25 226 GLU A N 1
ATOM 1807 C CA . GLU A 1 226 ? 11.794 11.622 -3.988 1.00 91.25 226 GLU A CA 1
ATOM 1808 C C . GLU A 1 226 ? 10.260 11.622 -3.885 1.00 91.25 226 GLU A C 1
ATOM 1810 O O . GLU A 1 226 ? 9.702 11.376 -2.815 1.00 91.25 226 GLU A O 1
ATOM 1815 N N . GLU A 1 227 ? 9.558 11.869 -4.992 1.00 92.06 227 GLU A N 1
ATOM 1816 C CA . GLU A 1 227 ? 8.095 11.825 -5.028 1.00 92.06 227 GLU A CA 1
ATOM 1817 C C . GLU A 1 227 ? 7.556 10.392 -4.907 1.00 92.06 227 GLU A C 1
ATOM 1819 O O . GLU A 1 227 ? 6.518 10.197 -4.269 1.00 92.06 227 GLU A O 1
ATOM 1824 N N . VAL A 1 228 ? 8.268 9.390 -5.444 1.00 94.00 228 VAL A N 1
ATOM 1825 C CA . VAL A 1 228 ? 7.972 7.962 -5.217 1.00 94.00 228 VAL A CA 1
ATOM 1826 C C . VAL A 1 228 ? 8.083 7.625 -3.726 1.00 94.00 228 VAL A C 1
ATOM 1828 O O . VAL A 1 228 ? 7.168 7.028 -3.159 1.00 94.00 228 VAL A O 1
ATOM 1831 N N . GLN A 1 229 ? 9.134 8.084 -3.038 1.00 95.00 229 GLN A N 1
ATOM 1832 C CA . G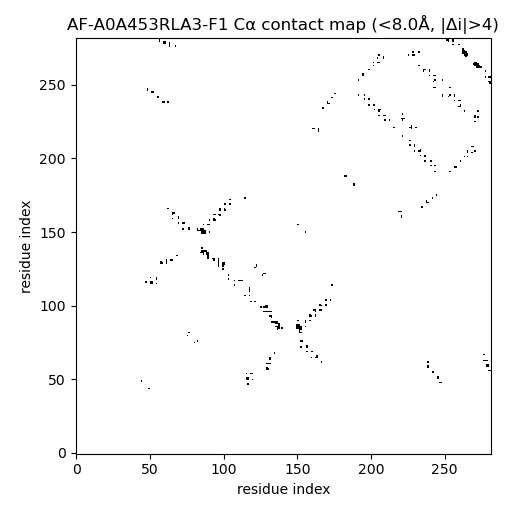LN A 1 229 ? 9.271 7.869 -1.592 1.00 95.00 229 GLN A CA 1
ATOM 1833 C C . GLN A 1 229 ? 8.154 8.552 -0.792 1.00 95.00 229 GLN A C 1
ATOM 1835 O O . GLN A 1 229 ? 7.604 7.950 0.133 1.00 95.00 229 GLN A O 1
ATOM 1840 N N . LEU A 1 230 ? 7.750 9.773 -1.163 1.00 94.44 230 LEU A N 1
ATOM 1841 C CA . LEU A 1 230 ? 6.594 10.442 -0.548 1.00 94.44 230 LEU A CA 1
ATOM 1842 C C . LEU A 1 230 ? 5.289 9.670 -0.802 1.00 94.44 230 LEU A C 1
ATOM 1844 O O . LEU A 1 230 ? 4.434 9.576 0.083 1.00 94.44 230 LEU A O 1
ATOM 1848 N N . LEU A 1 231 ? 5.126 9.100 -1.999 1.00 95.25 231 LEU A N 1
ATOM 1849 C CA . LEU A 1 231 ? 3.995 8.248 -2.351 1.00 95.25 231 LEU A CA 1
ATOM 1850 C C . LEU A 1 231 ? 3.938 6.996 -1.466 1.00 95.25 231 LEU A C 1
ATOM 1852 O O . LEU A 1 231 ? 2.858 6.684 -0.950 1.00 95.25 231 LEU A O 1
ATOM 1856 N N . PHE A 1 232 ? 5.071 6.324 -1.257 1.00 97.06 232 PHE A N 1
ATOM 1857 C CA . PHE A 1 232 ? 5.176 5.158 -0.378 1.00 97.06 232 PHE A CA 1
ATOM 1858 C C . PHE A 1 232 ? 4.902 5.516 1.080 1.00 97.06 232 PHE A C 1
ATOM 1860 O O . PHE A 1 232 ? 4.035 4.893 1.687 1.00 97.06 232 PHE A O 1
ATOM 1867 N N . ALA A 1 233 ? 5.500 6.591 1.601 1.00 96.69 233 ALA A N 1
ATOM 1868 C CA . ALA A 1 233 ? 5.245 7.059 2.964 1.00 96.69 233 ALA A CA 1
ATOM 1869 C C . ALA A 1 233 ? 3.760 7.380 3.210 1.00 96.69 233 ALA A C 1
ATOM 1871 O O . ALA A 1 233 ? 3.197 7.001 4.234 1.00 96.69 233 ALA A O 1
ATOM 1872 N N . LEU A 1 234 ? 3.079 8.032 2.257 1.00 95.25 234 LEU A N 1
ATOM 1873 C CA . LEU A 1 234 ? 1.630 8.260 2.356 1.00 95.25 234 LEU A CA 1
ATOM 1874 C C . LEU A 1 234 ? 0.825 6.958 2.367 1.00 95.25 234 LEU A C 1
ATOM 1876 O O . LEU A 1 234 ? -0.276 6.935 2.913 1.00 95.25 234 LEU A O 1
ATOM 1880 N N . THR A 1 235 ? 1.331 5.911 1.724 1.00 96.81 235 THR A N 1
ATOM 1881 C CA . THR A 1 235 ? 0.669 4.607 1.674 1.00 96.81 235 THR A CA 1
ATOM 1882 C C . THR A 1 235 ? 0.859 3.867 2.995 1.00 96.81 235 THR A C 1
ATOM 1884 O O . THR A 1 235 ? -0.146 3.465 3.576 1.00 96.81 235 THR A O 1
ATOM 1887 N N . ASP A 1 236 ? 2.081 3.837 3.547 1.00 97.56 236 ASP A N 1
ATOM 1888 C CA . ASP A 1 236 ? 2.360 3.316 4.899 1.00 97.56 236 ASP A CA 1
ATOM 1889 C C . ASP A 1 236 ? 1.459 3.981 5.949 1.00 97.56 236 ASP A C 1
ATOM 1891 O O . ASP A 1 236 ? 0.790 3.309 6.732 1.00 97.56 236 ASP A O 1
ATOM 1895 N N . ILE A 1 237 ? 1.371 5.316 5.917 1.00 96.88 237 ILE A N 1
ATOM 1896 C CA . ILE A 1 237 ? 0.514 6.100 6.817 1.00 96.88 237 ILE A CA 1
ATOM 1897 C C . ILE A 1 237 ? -0.954 5.683 6.687 1.00 96.88 237 ILE A C 1
ATOM 1899 O O . ILE A 1 237 ? -1.661 5.601 7.688 1.00 96.88 237 ILE A O 1
ATOM 1903 N N . LYS A 1 238 ? -1.449 5.413 5.472 1.00 96.81 238 LYS A N 1
ATOM 1904 C CA . LYS A 1 238 ? -2.848 5.006 5.266 1.00 96.81 238 LYS A CA 1
ATOM 1905 C C . LYS A 1 238 ? -3.125 3.588 5.753 1.00 96.81 238 LYS A C 1
ATOM 1907 O O . LYS A 1 238 ? -4.207 3.370 6.297 1.00 96.81 238 LYS A O 1
ATOM 1912 N N . VAL A 1 239 ? -2.167 2.675 5.610 1.00 97.75 239 VAL A N 1
ATOM 1913 C CA . VAL A 1 239 ? -2.251 1.321 6.175 1.00 97.75 239 VAL A CA 1
ATOM 1914 C C . VAL A 1 239 ? -2.275 1.393 7.704 1.00 97.75 239 VAL A C 1
ATOM 1916 O O . VAL A 1 239 ? -3.234 0.925 8.311 1.00 97.75 239 VAL A O 1
ATOM 1919 N N . VAL A 1 240 ? -1.316 2.083 8.332 1.00 97.25 240 VAL A N 1
ATOM 1920 C CA . VAL A 1 240 ? -1.284 2.264 9.799 1.00 97.25 240 VAL A CA 1
ATOM 1921 C C . VAL A 1 240 ? -2.542 2.968 10.305 1.00 97.25 240 VAL A C 1
ATOM 1923 O O . VAL A 1 240 ? -3.150 2.539 11.281 1.00 97.25 240 VAL A O 1
ATOM 1926 N N . SER A 1 241 ? -3.006 4.001 9.597 1.00 96.00 241 SER A N 1
ATOM 1927 C CA . SER A 1 241 ? -4.270 4.673 9.911 1.00 96.00 241 SER A CA 1
ATOM 1928 C C . SER A 1 241 ? -5.457 3.712 9.899 1.00 96.00 241 SER A C 1
ATOM 1930 O O . SER A 1 241 ? -6.411 3.932 10.638 1.00 96.00 241 SER A O 1
ATOM 1932 N N . ARG A 1 242 ? -5.457 2.675 9.051 1.00 96.12 242 ARG A N 1
ATOM 1933 C CA . ARG A 1 242 ? -6.527 1.674 9.051 1.00 96.12 242 ARG A CA 1
ATOM 1934 C C . ARG A 1 242 ? -6.427 0.736 10.252 1.00 96.12 242 ARG A C 1
ATOM 1936 O O . ARG A 1 242 ? -7.465 0.448 10.848 1.00 96.12 242 ARG A O 1
ATOM 1943 N N . VAL A 1 243 ? -5.219 0.317 10.619 1.00 96.00 243 VAL A N 1
ATOM 1944 C CA . VAL A 1 243 ? -4.969 -0.520 11.803 1.00 96.00 243 VAL A CA 1
ATOM 1945 C C . VAL A 1 243 ? -5.436 0.190 13.075 1.00 96.00 243 VAL A C 1
ATOM 1947 O O . VAL A 1 243 ? -6.253 -0.347 13.812 1.00 96.00 243 VAL A O 1
ATOM 1950 N N . LEU A 1 244 ? -5.048 1.453 13.279 1.00 94.19 244 LEU A N 1
ATOM 1951 C CA . LEU A 1 244 ? -5.463 2.238 14.455 1.00 94.19 244 LEU A CA 1
ATOM 1952 C C . LEU A 1 244 ? -6.982 2.482 14.546 1.00 94.19 244 LEU A C 1
ATOM 1954 O O . LEU A 1 244 ? -7.474 2.920 15.584 1.00 94.19 244 LEU A O 1
ATOM 1958 N N . ARG A 1 245 ? -7.737 2.231 13.467 1.00 92.50 245 ARG A N 1
ATOM 1959 C CA . ARG A 1 245 ? -9.205 2.345 13.440 1.00 92.50 245 ARG A CA 1
ATOM 1960 C C . ARG A 1 245 ? -9.937 1.042 13.758 1.00 92.50 245 ARG A C 1
ATOM 1962 O O . ARG A 1 245 ? -11.167 1.079 13.743 1.00 92.50 245 ARG A O 1
ATOM 1969 N N . MET A 1 246 ? -9.224 -0.060 14.003 1.00 91.50 246 MET A N 1
ATOM 1970 C CA . MET A 1 246 ? -9.829 -1.319 14.445 1.00 91.50 246 MET A CA 1
ATOM 1971 C C . MET A 1 246 ? -10.611 -1.130 15.747 1.00 91.50 246 MET A C 1
ATOM 1973 O O . MET A 1 246 ? -10.232 -0.315 16.590 1.00 91.50 246 MET A O 1
ATOM 1977 N N . ALA A 1 247 ? -11.706 -1.874 15.909 1.00 88.69 247 ALA A N 1
ATOM 1978 C CA . ALA A 1 247 ? -12.531 -1.820 17.113 1.00 88.69 247 ALA A CA 1
ATOM 1979 C C . ALA A 1 247 ? -11.773 -2.323 18.353 1.00 88.69 247 ALA A C 1
ATOM 1981 O O . ALA A 1 247 ? -11.881 -1.734 19.429 1.00 88.69 247 ALA A O 1
ATOM 1982 N N . LYS A 1 248 ? -10.971 -3.378 18.181 1.00 88.81 248 LYS A N 1
ATOM 1983 C CA . LYS A 1 248 ? -10.087 -3.960 19.196 1.00 88.81 248 LYS A CA 1
ATOM 1984 C C . LYS A 1 248 ? -8.684 -4.037 18.602 1.00 88.81 248 LYS A C 1
ATOM 1986 O O . LYS A 1 248 ? -8.495 -4.647 17.557 1.00 88.81 248 LYS A O 1
ATOM 1991 N N . LEU A 1 249 ? -7.728 -3.380 19.251 1.00 89.69 249 LEU A N 1
ATOM 1992 C CA . LEU A 1 249 ? -6.329 -3.339 18.828 1.00 89.69 249 LEU A CA 1
ATOM 1993 C C . LEU A 1 249 ? -5.470 -4.046 19.879 1.00 89.69 249 LEU A C 1
ATOM 1995 O O . LEU A 1 249 ? -5.528 -3.682 21.057 1.00 89.69 249 LEU A O 1
ATOM 1999 N N . SER A 1 250 ? -4.684 -5.040 19.464 1.00 91.81 250 SER A N 1
ATOM 2000 C CA . SER A 1 250 ? -3.758 -5.740 20.361 1.00 91.81 250 SER A CA 1
ATOM 2001 C C . SER A 1 250 ? -2.517 -4.892 20.671 1.00 91.81 250 SER A C 1
ATOM 2003 O O . SER A 1 250 ? -2.216 -3.902 19.995 1.00 91.81 250 SER A O 1
ATOM 2005 N N . LYS A 1 251 ? -1.756 -5.289 21.698 1.00 93.25 251 LYS A N 1
ATOM 2006 C CA . LYS A 1 251 ? -0.492 -4.623 22.044 1.00 93.25 251 LYS A CA 1
ATOM 2007 C C . LYS A 1 251 ? 0.541 -4.787 20.927 1.00 93.25 251 LYS A C 1
ATOM 2009 O O . LYS A 1 251 ? 1.228 -3.830 20.588 1.00 93.25 251 LYS A O 1
ATOM 2014 N N . GLU A 1 252 ? 0.628 -5.973 20.342 1.00 95.75 252 GLU A N 1
ATOM 2015 C CA . GLU A 1 252 ? 1.528 -6.308 19.238 1.00 95.75 252 GLU A CA 1
ATOM 2016 C C . GLU A 1 252 ? 1.190 -5.474 17.999 1.00 95.75 252 GLU A C 1
ATOM 2018 O O . GLU A 1 252 ? 2.082 -4.914 17.369 1.00 95.75 252 GLU A O 1
ATOM 2023 N N . GLN A 1 253 ? -0.100 -5.316 17.687 1.00 95.56 253 GLN A N 1
ATOM 2024 C CA . GLN A 1 253 ? -0.564 -4.484 16.573 1.00 95.56 253 GLN A CA 1
ATOM 2025 C C . GLN A 1 253 ? -0.266 -2.996 16.797 1.00 95.56 253 GLN A C 1
ATOM 2027 O O . GLN A 1 253 ? 0.086 -2.286 15.852 1.00 95.56 253 GLN A O 1
ATOM 2032 N N . LEU A 1 254 ? -0.363 -2.512 18.039 1.00 95.56 254 LEU A N 1
ATOM 2033 C CA . LEU A 1 254 ? 0.026 -1.145 18.384 1.00 95.56 254 LEU A CA 1
ATOM 2034 C C . LEU A 1 254 ? 1.544 -0.935 18.261 1.00 95.56 254 LEU A C 1
ATOM 2036 O O . LEU A 1 254 ? 1.966 0.050 17.657 1.00 95.56 254 LEU A O 1
ATOM 2040 N N . LEU A 1 255 ? 2.356 -1.877 18.750 1.00 95.88 255 LEU A N 1
ATOM 2041 C CA . LEU A 1 255 ? 3.814 -1.855 18.580 1.00 95.88 255 LEU A CA 1
ATOM 2042 C C . LEU A 1 255 ? 4.207 -1.901 17.099 1.00 95.88 255 LEU A C 1
ATOM 2044 O O . LEU A 1 255 ? 5.087 -1.157 16.674 1.00 95.88 255 LEU A O 1
ATOM 2048 N N . TRP A 1 256 ? 3.504 -2.694 16.289 1.00 97.69 256 TRP A N 1
ATOM 2049 C CA . TRP A 1 256 ? 3.691 -2.711 14.840 1.00 97.69 256 TRP A CA 1
ATOM 2050 C C . TRP A 1 256 ? 3.403 -1.338 14.217 1.00 97.69 256 TRP A C 1
ATOM 2052 O O . TRP A 1 256 ? 4.151 -0.883 13.354 1.00 97.69 256 TRP A O 1
ATOM 2062 N N . CYS A 1 257 ? 2.362 -0.631 14.674 1.00 97.56 257 CYS A N 1
ATOM 2063 C CA . CYS A 1 257 ? 2.066 0.728 14.210 1.00 97.56 257 CYS A CA 1
ATOM 2064 C C . CYS A 1 257 ? 3.188 1.713 14.576 1.00 97.56 257 CYS A C 1
ATOM 2066 O O . CYS A 1 257 ? 3.564 2.553 13.753 1.00 97.56 257 CYS A O 1
ATOM 2068 N N . GLU A 1 258 ? 3.729 1.613 15.792 1.00 96.19 258 GLU A N 1
ATOM 2069 C CA . GLU A 1 258 ? 4.867 2.417 16.252 1.00 96.19 258 GLU A CA 1
ATOM 2070 C C . GLU A 1 258 ? 6.121 2.148 15.419 1.00 96.19 258 GLU A C 1
ATOM 2072 O O . GLU A 1 258 ? 6.738 3.094 14.923 1.00 96.19 258 GLU A O 1
ATOM 2077 N N . GLU A 1 259 ? 6.462 0.877 15.206 1.00 96.75 259 GLU A N 1
ATOM 2078 C CA . GLU A 1 259 ? 7.611 0.461 14.403 1.00 96.75 259 GLU A CA 1
ATOM 2079 C C . GLU A 1 259 ? 7.457 0.901 12.943 1.00 96.75 259 GLU A C 1
ATOM 2081 O O . GLU A 1 259 ? 8.351 1.521 12.368 1.00 96.75 259 GLU A O 1
ATOM 2086 N N . LYS A 1 260 ? 6.285 0.677 12.340 1.00 95.94 260 LYS A N 1
ATOM 2087 C CA . LYS A 1 260 ? 6.020 1.095 10.961 1.00 95.94 260 LYS A CA 1
ATOM 2088 C C . LYS A 1 260 ? 6.145 2.606 10.804 1.00 95.94 260 LYS A C 1
ATOM 2090 O O . LYS A 1 260 ? 6.662 3.083 9.794 1.00 95.94 260 LYS A O 1
ATOM 2095 N N . MET A 1 261 ? 5.705 3.374 11.801 1.00 96.00 261 MET A N 1
ATOM 2096 C CA . MET A 1 261 ? 5.857 4.823 11.781 1.00 96.00 261 MET A CA 1
ATOM 2097 C C . MET A 1 261 ? 7.277 5.274 12.095 1.00 96.00 261 MET A C 1
ATOM 2099 O O . MET A 1 261 ? 7.682 6.299 11.550 1.00 96.00 261 MET A O 1
ATOM 2103 N N . SER A 1 262 ? 8.056 4.565 12.912 1.00 95.56 262 SER A N 1
ATOM 2104 C CA . SER A 1 262 ? 9.444 4.940 13.219 1.00 95.56 262 SER A CA 1
ATOM 2105 C C . SER A 1 262 ? 10.338 4.938 11.970 1.00 95.56 262 SER A C 1
ATOM 2107 O O . SER A 1 262 ? 11.211 5.795 11.858 1.00 95.56 262 SER A O 1
ATOM 2109 N N . LYS A 1 263 ? 10.019 4.101 10.969 1.00 95.75 263 LYS A N 1
ATOM 2110 C CA . LYS A 1 263 ? 10.683 4.049 9.650 1.00 95.75 263 LYS A CA 1
ATOM 2111 C C . LYS A 1 263 ? 10.503 5.289 8.769 1.00 95.75 263 LYS A C 1
ATOM 2113 O O .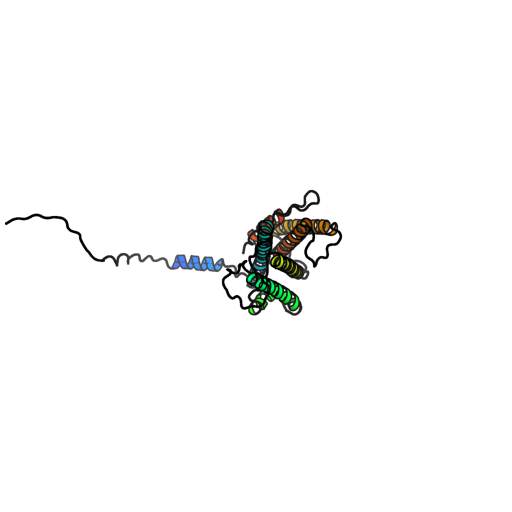 LYS A 1 263 ? 11.121 5.379 7.708 1.00 95.75 263 LYS A O 1
ATOM 2118 N N . LEU A 1 264 ? 9.660 6.239 9.179 1.00 96.00 264 LEU A N 1
ATOM 2119 C CA . LEU A 1 264 ? 9.463 7.522 8.503 1.00 96.00 264 LEU A CA 1
ATOM 2120 C C . LEU A 1 264 ? 10.142 8.646 9.295 1.00 96.00 264 LEU A C 1
ATOM 2122 O O . LEU A 1 264 ? 9.548 9.199 10.229 1.00 96.00 264 LEU A O 1
ATOM 2126 N N . ASP A 1 265 ? 11.357 9.015 8.904 1.00 94.56 265 ASP A N 1
ATOM 2127 C CA . ASP A 1 265 ? 12.058 10.183 9.433 1.00 94.56 265 ASP A CA 1
ATOM 2128 C C . ASP A 1 265 ? 11.759 11.415 8.562 1.00 94.56 265 ASP A C 1
ATOM 2130 O O . ASP A 1 265 ? 11.904 11.409 7.339 1.00 94.56 265 ASP A O 1
ATOM 2134 N N . LEU A 1 266 ? 11.267 12.465 9.221 1.00 92.12 266 LEU A N 1
ATOM 2135 C CA . LEU A 1 266 ? 10.846 13.737 8.626 1.00 92.12 266 LEU A CA 1
ATOM 2136 C C . LEU A 1 266 ? 11.591 14.921 9.262 1.00 92.12 266 LEU A C 1
ATOM 2138 O O . LEU A 1 266 ? 11.047 16.030 9.363 1.00 92.12 266 LEU A O 1
ATOM 2142 N N . SER A 1 267 ? 12.796 14.665 9.772 1.00 87.44 267 SER A N 1
ATOM 2143 C CA . SER A 1 267 ? 13.748 15.693 10.182 1.00 87.44 267 SER A CA 1
ATOM 2144 C C . SER A 1 267 ? 14.164 16.567 8.987 1.00 87.44 267 SER A C 1
ATOM 2146 O O . SER A 1 267 ? 14.020 16.191 7.822 1.00 87.44 267 SER A O 1
ATOM 2148 N N . ASP A 1 268 ? 14.597 17.797 9.267 1.00 84.44 268 ASP A N 1
ATOM 2149 C CA . ASP A 1 268 ? 15.154 18.731 8.274 1.00 84.44 268 ASP A CA 1
ATOM 2150 C C . ASP A 1 268 ? 14.276 19.023 7.041 1.00 84.44 268 ASP A C 1
ATOM 2152 O O . ASP A 1 268 ? 14.780 19.362 5.969 1.00 84.44 268 ASP A O 1
ATOM 2156 N N . ASN A 1 269 ? 12.948 18.906 7.167 1.00 84.44 269 ASN A N 1
ATOM 2157 C CA . ASN A 1 269 ? 11.999 19.070 6.057 1.00 84.44 269 ASN A CA 1
ATOM 2158 C C . ASN A 1 269 ? 12.299 18.157 4.848 1.00 84.44 269 ASN A C 1
ATOM 2160 O O . ASN A 1 269 ? 11.994 18.512 3.707 1.00 84.44 269 ASN A O 1
ATOM 2164 N N . LYS A 1 270 ? 12.878 16.977 5.084 1.00 89.06 270 LYS A N 1
ATOM 2165 C CA . LYS A 1 270 ? 13.103 15.938 4.072 1.00 89.06 270 LYS A CA 1
ATOM 2166 C C . LYS A 1 270 ? 12.529 14.615 4.561 1.00 89.06 270 LYS A C 1
ATOM 2168 O O . LYS A 1 270 ? 12.398 14.405 5.758 1.00 89.06 270 LYS A O 1
ATOM 2173 N N . LEU A 1 271 ? 12.163 13.732 3.634 1.00 93.81 271 LEU A N 1
ATOM 2174 C CA . LEU A 1 271 ? 11.743 12.374 3.970 1.00 93.81 271 LEU A CA 1
ATOM 2175 C C . LEU A 1 271 ? 12.941 11.431 3.851 1.00 93.81 271 LEU A C 1
ATOM 2177 O O . LEU A 1 271 ? 13.534 11.318 2.779 1.00 93.81 271 LEU A O 1
ATOM 2181 N N . ARG A 1 272 ? 13.235 10.707 4.929 1.00 93.62 272 ARG A N 1
ATOM 2182 C CA . ARG A 1 272 ? 14.042 9.487 4.917 1.00 93.62 272 ARG A CA 1
ATOM 2183 C C . ARG A 1 272 ? 13.132 8.329 5.302 1.00 93.62 272 ARG A C 1
ATOM 2185 O O . ARG A 1 272 ? 12.521 8.341 6.368 1.00 93.62 272 ARG A O 1
ATOM 2192 N N . ARG A 1 273 ? 13.002 7.360 4.402 1.00 94.75 273 ARG A N 1
ATOM 2193 C CA . ARG A 1 273 ? 12.125 6.203 4.572 1.00 94.75 273 ARG A CA 1
ATOM 2194 C C . ARG A 1 273 ? 12.955 4.928 4.554 1.00 94.75 273 ARG A C 1
ATOM 2196 O O . ARG A 1 273 ? 13.664 4.691 3.581 1.00 94.75 273 ARG A O 1
ATOM 2203 N N . ASP A 1 274 ? 12.816 4.104 5.586 1.00 93.75 274 ASP A N 1
ATOM 2204 C CA . ASP A 1 274 ? 13.233 2.702 5.524 1.00 93.75 274 ASP A CA 1
ATOM 2205 C C . ASP A 1 274 ? 12.103 1.868 4.898 1.00 93.75 274 ASP A C 1
ATOM 2207 O O . ASP A 1 274 ? 10.982 1.820 5.406 1.00 93.75 274 ASP A O 1
ATOM 2211 N N . GLY A 1 275 ? 12.398 1.245 3.756 1.00 87.31 275 GLY A N 1
ATOM 2212 C CA . GLY A 1 275 ? 11.454 0.438 2.988 1.00 87.31 275 GLY A CA 1
ATOM 2213 C C . GLY A 1 275 ? 11.396 -1.037 3.387 1.00 87.31 275 GLY A C 1
ATOM 2214 O O . GLY A 1 275 ? 10.678 -1.786 2.725 1.00 87.31 275 GLY A O 1
ATOM 2215 N N . CYS A 1 276 ? 12.139 -1.474 4.410 1.00 90.75 276 CYS A N 1
ATOM 2216 C CA . CYS A 1 276 ? 12.152 -2.877 4.816 1.00 90.75 276 CYS A CA 1
ATOM 2217 C C . CYS A 1 276 ? 10.759 -3.328 5.296 1.00 90.75 276 CYS A C 1
ATOM 2219 O O . CYS A 1 276 ? 10.141 -2.627 6.115 1.00 90.75 276 CYS A O 1
ATOM 2221 N N . PRO A 1 277 ? 10.270 -4.494 4.833 1.00 90.56 277 PRO A N 1
ATOM 2222 C CA . PRO A 1 277 ? 8.939 -4.964 5.180 1.00 90.56 277 PRO A CA 1
ATOM 2223 C C . PRO A 1 277 ? 8.820 -5.257 6.676 1.00 90.56 277 PRO A C 1
ATOM 2225 O O . PRO A 1 277 ? 9.791 -5.648 7.322 1.00 90.56 277 PRO A O 1
ATOM 2228 N N . ILE A 1 278 ? 7.619 -5.062 7.222 1.00 92.25 278 ILE A N 1
ATOM 2229 C CA . ILE A 1 278 ? 7.282 -5.436 8.605 1.00 92.25 278 ILE A CA 1
ATOM 2230 C C . ILE A 1 278 ? 6.005 -6.261 8.555 1.00 92.25 278 ILE A C 1
ATOM 2232 O O . ILE A 1 278 ? 4.955 -5.747 8.163 1.00 92.25 278 ILE A O 1
ATOM 2236 N N . LEU A 1 279 ? 6.088 -7.531 8.945 1.00 92.88 279 LEU A N 1
ATOM 2237 C CA . LEU A 1 279 ? 4.930 -8.418 8.945 1.00 92.88 279 LEU A CA 1
ATOM 2238 C C . LEU A 1 279 ? 3.918 -7.968 9.997 1.00 92.88 279 LEU A C 1
ATOM 2240 O O . LEU A 1 279 ? 4.281 -7.644 11.125 1.00 92.88 279 LEU A O 1
ATOM 2244 N N . PHE A 1 280 ? 2.649 -7.932 9.603 1.00 94.44 280 PHE A N 1
ATOM 2245 C CA . PHE A 1 280 ? 1.564 -7.561 10.498 1.00 94.44 280 PHE A CA 1
ATOM 2246 C C . PHE A 1 280 ? 1.276 -8.697 11.497 1.00 94.44 280 PHE A C 1
ATOM 2248 O O . PHE A 1 280 ? 1.118 -9.840 11.056 1.00 94.44 280 PHE A O 1
ATOM 2255 N N . PRO A 1 281 ? 1.185 -8.417 12.811 1.00 92.12 281 PRO A N 1
ATOM 2256 C CA . PRO A 1 281 ? 0.826 -9.423 13.805 1.00 92.12 281 PRO A CA 1
ATOM 2257 C C . PRO A 1 281 ? -0.677 -9.727 13.722 1.00 92.12 281 PRO A C 1
ATOM 2259 O O . PRO A 1 281 ? -1.513 -8.851 13.967 1.00 92.12 281 PRO A O 1
ATOM 2262 N N . CYS A 1 282 ? -0.992 -10.959 13.320 1.00 82.50 282 CYS A N 1
ATOM 2263 C CA . CYS A 1 282 ? -2.354 -11.475 13.165 1.00 82.50 282 CYS A CA 1
ATOM 2264 C C . CYS A 1 282 ? -2.841 -12.136 14.452 1.00 82.50 282 CYS A C 1
ATOM 2266 O O . CYS A 1 282 ? -2.025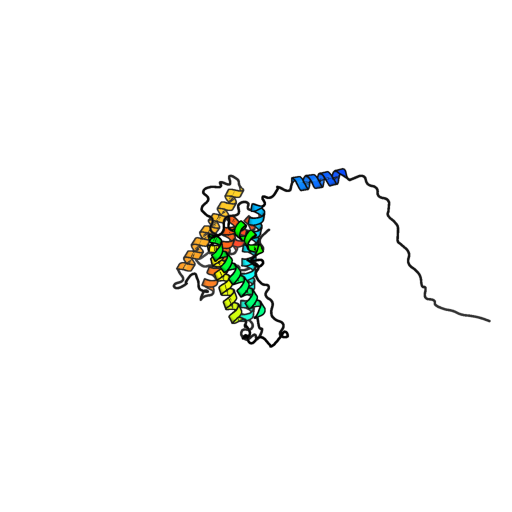 -12.858 15.068 1.00 82.50 282 CYS A O 1
#

pLDDT: mean 79.9, std 22.16, range [29.94, 98.19]

Foldseek 3Di:
DDDDDDDDDDDDDDDDDDDDPDDDDPDPPVVVVVVVVVVVVPPVCDVVLVLLVVVLLLLQVLLLLLLVVLVVLVVVCVVCVPDPFFQVVLLVQLVLQLVLLVVLLVCVVVDDDASSVSVVVCCVVSVCHSPRDDRDTDPPPPDPPDPDDGHDSVNVSQSSLLSLLSSVVSLVSNDDPPPDDDDPPDPVSVLLVVLVVLLVVLLVLLVVLLVVPPDDDSRHGDPDVQNVLSSSSNSLSSSLVSQSPRPDHDPQQSVLSVVSSVQWDCPPSGTRGDSDRDNGDD

InterPro domains:
  IPR012870 Protein of unknown function DUF1666 [PF07891] (51-281)

Solvent-accessible surface area (backbone atoms only — not comparable to full-atom values): 17519 Å² total; per-residue (Å²): 134,88,91,84,92,87,86,85,87,83,89,84,85,93,86,87,80,91,85,86,93,82,82,90,69,96,69,70,64,67,62,46,51,52,50,53,49,57,57,66,65,50,65,81,70,50,67,67,57,53,42,41,49,54,44,48,44,40,54,47,49,30,50,45,48,50,51,50,50,49,53,51,52,51,49,47,45,73,76,43,74,84,55,86,60,43,31,52,68,32,42,55,44,46,52,51,42,39,50,42,51,50,53,48,62,69,48,50,86,83,54,81,78,54,71,40,56,43,49,62,62,45,37,77,84,41,72,55,57,68,51,66,66,71,92,48,68,63,68,99,78,78,71,100,76,69,94,63,82,78,34,37,63,74,60,45,46,54,50,48,52,51,35,52,53,49,50,49,52,48,54,68,67,70,62,80,74,86,72,76,82,81,83,60,90,50,78,66,40,55,54,52,50,50,52,50,53,50,50,52,53,50,52,51,50,52,50,49,60,52,64,70,48,82,86,77,60,96,84,68,79,64,92,43,72,70,51,43,50,50,52,50,52,56,46,55,51,53,48,44,55,51,54,75,64,46,94,76,73,52,72,64,44,50,49,49,43,52,55,64,50,63,35,56,40,65,64,94,87,42,84,49,71,62,82,74,77,76,88,70,75,124

Organism: Aegilops tauschii subsp. strangulata (NCBI:txid200361)

Radius of gyration: 28.4 Å; Cα contacts (8 Å, |Δi|>4): 225; chains: 1; bounding box: 66×110×67 Å